Protein AF-A0A969ERJ5-F1 (afdb_monomer)

Nearest PDB structures (foldseek):
  2qjc-assembly1_A  TM=8.521E-01  e=7.056E-04  Trypanosoma brucei
  3qfo-assembly1_B  TM=7.209E-01  e=1.681E-04  Streptococcus pneumoniae R6
  1g5b-assembly2_B  TM=6.468E-01  e=3.881E-04  Lambdavirus lambda
  3p52-assembly1_B  TM=3.208E-01  e=8.908E+00  Campylobacter jejuni

Radius of gyration: 19.73 Å; Cα contacts (8 Å, |Δi|>4): 251; chains: 1; bounding box: 45×40×54 Å

Secondary structure (DSSP, 8-state):
--S-SS----HHHHHTT-TTS-HHHHHHHHHHHHHHHHHH--STHHHHHHHHHHHH-----HHHHHHHHHHHHHHTSPPPPPSS---------TT----EEE---TT-HHHHHHHHHHHHHTT---EEE-S--SSSSS-HHHHHHHHHHHT-EEB--HHHHHHHHS-PPTT--HHHHHHHHHHHTT--HHHHHHHHHSB--B-TTT--B--GGGGTHHHHTTTS--

Sequence (226 aa):
MGPIYFARFNAGVWFRQLTWLTPEQAQQLGVLFRTSLLNHFPDPHWLSVIGRQLNALFFANEAQILRKQRFITGFNQPKKPTSGKKPATREHHMADERFAILGDIHANYPALQAVFNHLDEWGIRDGIVLGDTVGYGPHPQECIQALQARDFLVIKGNHDHALVTGVPARGFSALGRWVLEWSTDRLDAPEREWLSACRFIINKTTGTRCMAHRWIRPFLMPMCIK

Foldseek 3Di:
DDPPPLDDQQQLVLQVQVPVDDSVRSNVVSVVVQVVCCVVVVDSVVSVVVSVVSLLDDDQDPVLVVVVVVVVVVVPDDDDDDPDDDDPDDPPPPPDPDEEEAELLAQVLVVVVVVVVVCVVVVHLEYEYLENCHFDHDHSPNSLVVCVVSVYQYEYAQLLVCLLVVNRDPPQDPRRNVRSVVVNVVDDPVSSVVSVVHHWDADPVVRHGDRSNVRCPNPCVVVPDD

pLDDT: mean 72.36, std 21.08, range [22.66, 97.0]

Mean predicted aligned error: 13.76 Å

Solvent-accessible surface area (backbone atoms only — not comparable to full-atom values): 13337 Å² total; per-residue (Å²): 137,79,91,81,82,74,82,79,72,56,50,19,67,62,40,56,55,44,81,92,45,53,72,67,54,14,38,52,49,18,51,52,51,51,53,53,46,43,73,77,41,75,55,62,67,52,53,55,53,50,42,52,55,52,70,72,59,80,68,84,38,72,72,53,52,57,48,53,56,49,52,58,56,57,69,73,48,78,81,75,87,69,100,60,86,78,70,84,85,68,82,80,72,88,78,63,100,57,72,47,80,46,58,70,48,21,5,37,37,72,61,52,50,56,49,48,53,52,32,55,76,68,68,47,76,49,40,40,32,34,16,17,50,32,41,87,30,92,31,42,55,61,35,51,54,50,45,61,75,61,70,45,51,48,31,34,8,63,47,38,47,18,52,63,67,71,52,71,61,95,85,66,49,72,66,58,49,54,33,37,56,59,49,54,81,67,48,57,71,68,61,46,49,50,60,61,67,35,46,68,54,62,38,82,88,76,75,43,82,42,53,52,46,87,65,44,69,84,71,47,64,82,67,66,87,130

Structure (mmCIF, N/CA/C/O backbone):
data_AF-A0A969ERJ5-F1
#
_entry.id   AF-A0A969ERJ5-F1
#
loop_
_atom_site.group_PDB
_atom_site.id
_atom_site.type_symbol
_atom_site.label_atom_id
_atom_site.label_alt_id
_atom_site.label_comp_id
_atom_site.label_asym_id
_atom_site.label_entity_id
_atom_site.label_seq_id
_atom_site.pdbx_PDB_ins_code
_atom_site.Cartn_x
_atom_site.Cartn_y
_atom_site.Cartn_z
_atom_site.occupancy
_atom_site.B_iso_or_equiv
_atom_site.auth_seq_id
_atom_site.auth_comp_id
_atom_site.auth_asym_id
_atom_site.auth_atom_id
_atom_site.pdbx_PDB_model_num
ATOM 1 N N . MET A 1 1 ? -2.592 -13.811 -30.120 1.00 36.41 1 MET A N 1
ATOM 2 C CA . MET A 1 1 ? -2.581 -13.694 -28.645 1.00 36.41 1 MET A CA 1
ATOM 3 C C . MET A 1 1 ? -1.359 -12.874 -28.257 1.00 36.41 1 MET A C 1
ATOM 5 O O . MET A 1 1 ? -0.250 -13.306 -28.530 1.00 36.41 1 MET A O 1
ATOM 9 N N . GLY A 1 2 ? -1.563 -11.634 -27.805 1.00 31.17 2 GLY A N 1
ATOM 10 C CA . GLY A 1 2 ? -0.504 -10.620 -27.718 1.00 31.17 2 GLY A CA 1
ATOM 11 C C . GLY A 1 2 ? 0.482 -10.806 -26.547 1.00 31.17 2 GLY A C 1
ATOM 12 O O . GLY A 1 2 ? 0.106 -11.358 -25.514 1.00 31.17 2 GLY A O 1
ATOM 13 N N . PRO A 1 3 ? 1.720 -10.291 -26.667 1.00 36.88 3 PRO A N 1
ATOM 14 C CA . PRO A 1 3 ? 2.825 -10.472 -25.714 1.00 36.88 3 PRO A CA 1
ATOM 15 C C . PRO A 1 3 ? 2.736 -9.560 -24.468 1.00 36.88 3 PRO A C 1
ATOM 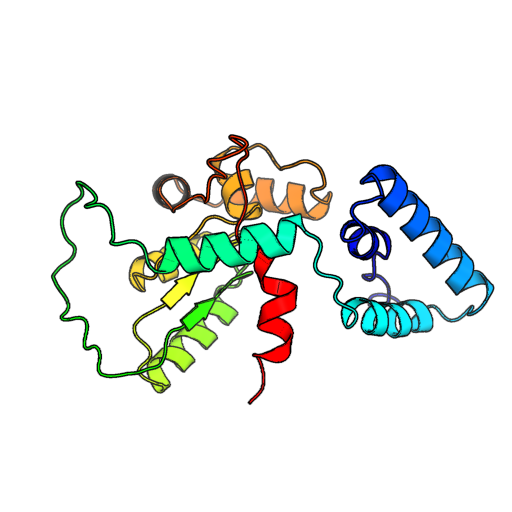17 O O . PRO A 1 3 ? 3.745 -9.055 -23.982 1.00 36.88 3 PRO A O 1
ATOM 20 N N . ILE A 1 4 ? 1.535 -9.304 -23.941 1.00 39.84 4 ILE A N 1
ATOM 21 C CA . ILE A 1 4 ? 1.308 -8.205 -22.978 1.00 39.84 4 ILE A CA 1
ATOM 22 C C . ILE A 1 4 ? 1.555 -8.608 -21.504 1.00 39.84 4 ILE A C 1
ATOM 24 O O . ILE A 1 4 ? 1.687 -7.738 -20.648 1.00 39.84 4 ILE A O 1
ATOM 28 N N . TYR A 1 5 ? 1.728 -9.894 -21.172 1.00 39.25 5 TYR A N 1
ATOM 29 C CA . TYR A 1 5 ? 1.789 -10.334 -19.761 1.00 39.25 5 TYR A CA 1
ATOM 30 C C . TYR A 1 5 ? 3.166 -10.748 -19.203 1.00 39.25 5 TYR A C 1
ATOM 32 O O . TYR A 1 5 ? 3.260 -11.038 -18.012 1.00 39.25 5 TYR A O 1
ATOM 40 N N . PHE A 1 6 ? 4.255 -10.732 -19.983 1.00 40.84 6 PHE A N 1
ATOM 41 C CA . PHE A 1 6 ? 5.516 -11.377 -19.557 1.00 40.84 6 PHE A CA 1
ATOM 42 C C . PHE A 1 6 ? 6.591 -10.507 -18.880 1.00 40.84 6 PHE A C 1
ATOM 44 O O . PHE A 1 6 ? 7.670 -11.009 -18.576 1.00 40.84 6 PHE A O 1
ATOM 51 N N . ALA A 1 7 ? 6.343 -9.239 -18.545 1.00 43.91 7 ALA A N 1
ATOM 52 C CA . ALA A 1 7 ? 7.402 -8.389 -17.983 1.00 43.91 7 ALA A CA 1
ATOM 53 C C . ALA A 1 7 ? 6.974 -7.596 -16.742 1.00 43.91 7 ALA A C 1
ATOM 55 O O . ALA A 1 7 ? 6.655 -6.413 -16.830 1.00 43.91 7 ALA A O 1
ATOM 56 N N . ARG A 1 8 ? 7.034 -8.214 -15.555 1.00 53.06 8 ARG A N 1
ATOM 57 C CA . ARG A 1 8 ? 7.036 -7.459 -14.281 1.00 53.06 8 ARG A CA 1
ATOM 58 C C . ARG A 1 8 ? 8.043 -7.923 -13.230 1.00 53.06 8 ARG A C 1
ATOM 60 O O . ARG A 1 8 ? 8.141 -7.284 -12.185 1.00 53.06 8 ARG A O 1
ATOM 67 N N . PHE A 1 9 ? 8.837 -8.966 -13.480 1.00 54.97 9 PHE A N 1
ATOM 68 C CA . PHE A 1 9 ? 9.925 -9.293 -12.559 1.00 54.97 9 PHE A CA 1
ATOM 69 C C . PHE A 1 9 ? 11.116 -8.358 -12.798 1.00 54.97 9 PHE A C 1
ATOM 71 O O . PHE A 1 9 ? 11.866 -8.511 -13.760 1.00 54.97 9 PHE A O 1
ATOM 78 N N . ASN A 1 10 ? 11.283 -7.371 -11.917 1.00 65.75 10 ASN A N 1
ATOM 79 C CA . ASN A 1 10 ? 12.499 -6.573 -11.846 1.00 65.75 10 ASN A CA 1
ATOM 80 C C . ASN A 1 10 ? 13.409 -7.180 -10.773 1.00 65.75 10 ASN A C 1
ATOM 82 O O . ASN A 1 10 ? 13.278 -6.855 -9.593 1.00 65.75 10 ASN A O 1
ATOM 86 N N . ALA A 1 11 ? 14.334 -8.049 -11.191 1.00 72.62 11 ALA A N 1
ATOM 87 C CA . ALA A 1 11 ? 15.317 -8.677 -10.305 1.00 72.62 11 ALA A CA 1
ATOM 88 C C . ALA A 1 11 ? 16.097 -7.646 -9.470 1.00 72.62 11 ALA A C 1
ATOM 90 O O . ALA A 1 11 ? 16.440 -7.904 -8.320 1.00 72.62 11 ALA A O 1
ATOM 91 N N . GLY A 1 12 ? 16.299 -6.435 -10.000 1.00 70.56 12 GLY A N 1
ATOM 92 C CA . GLY A 1 12 ? 16.947 -5.346 -9.274 1.00 70.56 12 GLY A CA 1
ATOM 93 C C . GLY A 1 12 ? 16.167 -4.883 -8.044 1.00 70.56 12 GLY A C 1
ATOM 94 O O . GLY A 1 12 ? 16.773 -4.460 -7.066 1.00 70.56 12 GLY A O 1
ATOM 95 N N . VAL A 1 13 ? 14.834 -4.999 -8.036 1.00 70.75 13 VAL A N 1
ATOM 96 C CA . VAL A 1 13 ? 14.026 -4.741 -6.831 1.00 70.75 13 VAL A CA 1
ATOM 97 C C . VAL A 1 13 ? 14.284 -5.811 -5.777 1.00 70.75 13 VAL A C 1
ATOM 99 O O . VAL A 1 13 ? 14.429 -5.467 -4.606 1.00 70.75 13 VAL A O 1
ATOM 102 N N . TRP A 1 14 ? 14.391 -7.076 -6.189 1.00 79.31 14 TRP A N 1
ATOM 103 C CA . TRP A 1 14 ? 14.707 -8.176 -5.283 1.00 79.31 14 TRP A CA 1
ATOM 104 C C . TRP A 1 14 ? 16.111 -8.014 -4.683 1.00 79.31 14 TRP A C 1
ATOM 106 O O . TRP A 1 14 ? 16.264 -8.092 -3.469 1.00 79.31 14 TRP A O 1
ATOM 116 N N . PHE A 1 15 ? 17.126 -7.670 -5.483 1.00 82.56 15 PHE A N 1
ATOM 117 C CA . PHE A 1 15 ? 18.498 -7.478 -4.990 1.00 82.56 15 PHE A CA 1
ATOM 118 C C . PHE A 1 15 ? 18.657 -6.326 -3.986 1.00 82.56 15 PHE A C 1
ATOM 120 O O . PHE A 1 15 ? 19.602 -6.339 -3.205 1.00 82.56 15 PHE A O 1
ATOM 127 N N . ARG A 1 16 ? 17.719 -5.369 -3.913 1.00 77.50 16 ARG A N 1
ATOM 128 C CA . ARG A 1 16 ? 17.753 -4.285 -2.905 1.00 77.50 16 ARG A CA 1
ATOM 129 C C . ARG A 1 16 ? 17.625 -4.770 -1.461 1.00 77.50 16 ARG A C 1
ATOM 131 O O . ARG A 1 16 ? 17.826 -3.972 -0.548 1.00 77.50 16 ARG A O 1
ATOM 138 N N . GLN A 1 17 ? 17.234 -6.022 -1.232 1.00 73.62 17 GLN A N 1
ATOM 139 C CA . GLN A 1 17 ? 17.214 -6.581 0.119 1.00 73.62 17 GLN A CA 1
ATOM 140 C C . GLN A 1 17 ? 18.619 -6.937 0.634 1.00 73.62 17 GLN A C 1
ATOM 142 O O . GLN A 1 17 ? 18.817 -7.001 1.848 1.00 73.62 17 GLN A O 1
ATOM 147 N N . LEU A 1 18 ? 19.590 -7.104 -0.275 1.00 81.81 18 LEU A N 1
ATOM 148 C CA . LEU A 1 18 ? 20.993 -7.361 0.035 1.00 81.81 18 LEU A CA 1
ATOM 149 C C . LEU A 1 18 ? 21.656 -6.056 0.485 1.00 81.81 18 LEU A C 1
ATOM 151 O O . LEU A 1 18 ? 21.943 -5.175 -0.321 1.00 81.81 18 LEU A O 1
ATOM 155 N N . THR A 1 19 ? 21.890 -5.917 1.788 1.00 77.06 19 THR A N 1
ATOM 156 C CA . THR A 1 19 ? 22.352 -4.656 2.397 1.00 77.06 19 THR A CA 1
ATOM 157 C C . THR A 1 19 ? 23.770 -4.248 2.032 1.00 77.06 19 THR A C 1
ATOM 159 O O . THR A 1 19 ? 24.146 -3.106 2.268 1.00 77.06 19 THR A O 1
ATOM 162 N 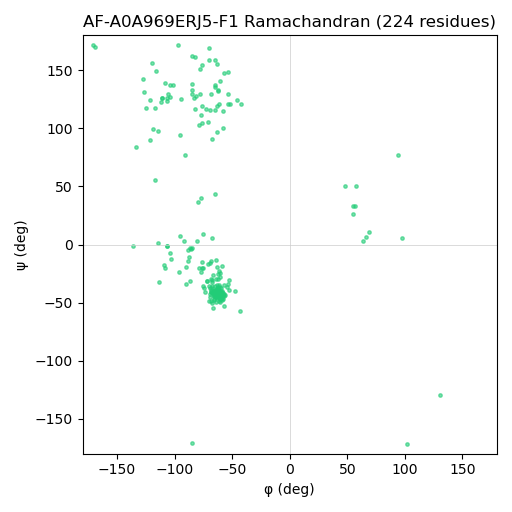N . TRP A 1 20 ? 24.548 -5.163 1.463 1.00 82.25 20 TRP A N 1
ATOM 163 C CA . TRP A 1 20 ? 25.900 -4.903 0.979 1.00 82.25 20 TRP A CA 1
ATOM 164 C C . TRP A 1 20 ? 25.929 -4.328 -0.449 1.00 82.25 20 TRP A C 1
ATOM 166 O O . TRP A 1 20 ? 27.005 -3.993 -0.934 1.00 82.25 20 TRP A O 1
ATOM 176 N N . LEU A 1 21 ? 24.773 -4.182 -1.113 1.00 83.19 21 LEU A N 1
ATOM 177 C CA . LEU A 1 21 ? 24.648 -3.534 -2.421 1.00 83.19 21 LEU A CA 1
ATOM 178 C C . LEU A 1 21 ? 24.059 -2.123 -2.295 1.00 83.19 21 LEU A C 1
ATOM 180 O O . LEU A 1 21 ? 23.050 -1.913 -1.615 1.00 83.19 21 LEU A O 1
ATOM 184 N N . THR A 1 22 ? 24.619 -1.158 -3.029 1.00 85.12 22 THR A N 1
ATOM 185 C CA . THR A 1 22 ? 23.949 0.133 -3.251 1.00 85.12 22 THR A CA 1
ATOM 186 C C . THR A 1 22 ? 22.727 -0.037 -4.169 1.00 85.12 22 THR A C 1
ATOM 188 O O . THR A 1 22 ? 22.646 -1.013 -4.923 1.00 85.12 22 THR A O 1
ATOM 191 N N . PRO A 1 23 ? 21.749 0.894 -4.162 1.00 77.69 23 PRO A N 1
ATOM 192 C CA . PRO A 1 23 ? 20.598 0.830 -5.067 1.00 77.69 23 PRO A CA 1
ATOM 193 C C . PRO A 1 23 ? 20.981 0.732 -6.550 1.00 77.69 23 PRO A C 1
ATOM 195 O O . PRO A 1 23 ? 20.317 0.019 -7.305 1.00 77.69 23 PRO A O 1
ATOM 198 N N . GLU A 1 24 ? 22.049 1.420 -6.953 1.00 82.25 24 GLU A N 1
ATOM 199 C CA . GLU A 1 24 ? 22.584 1.423 -8.314 1.00 82.25 24 GLU A CA 1
ATOM 200 C C . GLU A 1 24 ? 23.209 0.066 -8.656 1.00 82.25 24 GLU A C 1
ATOM 202 O O . GLU A 1 24 ? 22.901 -0.503 -9.704 1.00 82.25 24 GLU A O 1
ATOM 207 N N . GLN A 1 25 ? 24.003 -0.502 -7.741 1.00 86.12 25 GLN A N 1
ATOM 208 C CA . GLN A 1 25 ? 24.587 -1.836 -7.901 1.00 86.12 25 GLN A CA 1
ATOM 209 C C . GLN A 1 25 ? 23.506 -2.921 -7.968 1.00 86.12 25 GLN A C 1
ATOM 211 O O . GLN A 1 25 ? 23.559 -3.793 -8.831 1.00 86.12 25 GLN A O 1
ATOM 216 N N . ALA A 1 26 ? 22.479 -2.845 -7.116 1.00 84.81 26 ALA A N 1
ATOM 217 C CA . ALA A 1 26 ? 21.350 -3.772 -7.141 1.00 84.81 26 ALA A CA 1
ATOM 218 C C . ALA A 1 26 ? 20.585 -3.701 -8.474 1.00 84.81 26 ALA A C 1
ATOM 220 O O . ALA A 1 26 ? 20.189 -4.729 -9.026 1.00 84.81 26 ALA A O 1
ATOM 221 N N . GLN A 1 27 ? 20.401 -2.497 -9.025 1.00 81.88 27 GLN A N 1
ATOM 222 C CA . GLN A 1 27 ? 19.786 -2.319 -10.338 1.00 81.88 27 GLN A CA 1
ATOM 223 C C . GLN A 1 27 ? 20.655 -2.901 -11.460 1.00 81.88 27 GLN A C 1
ATOM 225 O O . GLN A 1 27 ? 20.130 -3.632 -12.300 1.00 81.88 27 GLN A O 1
ATOM 230 N N . GLN A 1 28 ? 21.960 -2.614 -11.468 1.00 87.88 28 GLN A N 1
ATOM 231 C CA . GLN A 1 28 ? 22.899 -3.160 -12.454 1.00 87.88 28 GLN A CA 1
ATOM 232 C C . GLN A 1 28 ? 22.945 -4.690 -12.404 1.00 87.88 28 GLN A C 1
ATOM 234 O O . GLN A 1 28 ? 22.813 -5.340 -13.441 1.00 87.88 28 GLN A O 1
ATOM 239 N N . LEU A 1 29 ? 23.032 -5.271 -11.206 1.00 90.56 29 LEU A N 1
ATOM 240 C CA . LEU A 1 29 ? 22.981 -6.716 -11.008 1.00 90.56 29 LEU A CA 1
ATOM 241 C C . LEU A 1 29 ? 21.659 -7.303 -11.515 1.00 90.56 29 LEU A C 1
ATOM 243 O O . LEU A 1 29 ? 21.658 -8.331 -12.183 1.00 90.56 29 LEU A O 1
ATOM 247 N N . GLY A 1 30 ? 20.539 -6.617 -11.276 1.00 88.06 30 GLY A N 1
ATOM 248 C CA . GLY A 1 30 ? 19.233 -6.989 -11.818 1.00 88.06 30 GLY A CA 1
ATOM 249 C C . GLY A 1 30 ? 19.203 -7.076 -13.345 1.00 88.06 30 GLY A C 1
ATOM 250 O O . GLY A 1 30 ? 18.633 -8.020 -13.897 1.00 88.06 30 GLY A O 1
ATOM 251 N N . VAL A 1 31 ? 19.832 -6.114 -14.027 1.00 87.81 31 VAL A N 1
ATOM 252 C CA . VAL A 1 31 ? 19.948 -6.099 -15.493 1.00 87.81 31 VAL A CA 1
ATOM 253 C C . VAL A 1 31 ? 20.837 -7.243 -15.976 1.00 87.81 31 VAL A C 1
ATOM 255 O O . VAL A 1 31 ? 20.407 -8.011 -16.833 1.00 87.81 31 VAL A O 1
ATOM 258 N N . LEU A 1 32 ? 22.032 -7.405 -15.399 1.00 91.50 32 LEU A N 1
ATOM 259 C CA . LEU A 1 32 ? 22.972 -8.470 -15.772 1.00 91.50 32 LEU A CA 1
ATOM 260 C C . LEU A 1 32 ? 22.383 -9.865 -15.549 1.00 91.50 32 LEU A C 1
ATOM 262 O O . LEU A 1 32 ? 22.515 -10.739 -16.406 1.00 91.50 32 LEU A O 1
ATOM 266 N N . PHE A 1 33 ? 21.688 -10.057 -14.429 1.00 90.19 33 PHE A N 1
ATOM 267 C CA . PHE A 1 33 ? 21.006 -11.302 -14.104 1.00 90.19 33 PHE A CA 1
ATOM 268 C C . PHE A 1 33 ? 19.922 -11.622 -15.134 1.00 90.19 33 PHE A C 1
ATOM 270 O O . PHE A 1 33 ? 19.906 -12.717 -15.690 1.00 90.19 33 PHE A O 1
ATOM 277 N N . ARG A 1 34 ? 19.063 -10.648 -15.466 1.00 87.94 34 ARG A N 1
ATOM 278 C CA . ARG A 1 34 ? 18.038 -10.814 -16.507 1.00 87.94 34 ARG A CA 1
ATOM 279 C C . ARG A 1 34 ? 18.654 -11.170 -17.860 1.00 87.94 34 ARG A C 1
ATOM 281 O O . ARG A 1 34 ? 18.160 -12.081 -18.516 1.00 87.94 34 ARG A O 1
ATOM 288 N N . THR A 1 35 ? 19.700 -10.461 -18.278 1.00 89.00 35 THR A N 1
ATOM 289 C CA . THR A 1 35 ? 20.378 -10.719 -19.556 1.00 89.00 35 THR A CA 1
ATOM 290 C C . THR A 1 35 ? 20.983 -12.120 -19.585 1.00 89.00 35 THR A C 1
ATOM 292 O O . THR A 1 35 ? 20.779 -12.852 -20.546 1.00 89.00 35 THR A O 1
ATOM 295 N N . SER A 1 36 ? 21.652 -12.533 -18.507 1.00 91.31 36 SER A N 1
ATOM 296 C CA . SER A 1 36 ? 22.246 -13.872 -18.403 1.00 91.31 36 SER A CA 1
ATOM 297 C C . SER A 1 36 ? 21.184 -14.972 -18.448 1.00 91.31 36 SER A C 1
ATOM 299 O O . SER A 1 36 ? 21.372 -15.979 -19.127 1.00 91.31 36 SER A O 1
ATOM 301 N N . LEU A 1 37 ? 20.041 -14.756 -17.788 1.00 88.88 37 LEU A N 1
ATOM 302 C CA . LEU A 1 37 ? 18.916 -15.685 -17.845 1.00 88.88 37 LEU A CA 1
ATOM 303 C C . LEU A 1 37 ? 18.340 -15.811 -19.250 1.00 88.88 37 LEU A C 1
ATOM 305 O O . LEU A 1 37 ? 18.108 -16.929 -19.676 1.00 88.88 37 LEU A O 1
ATOM 309 N N . LEU A 1 38 ? 18.140 -14.708 -19.973 1.00 88.75 38 LEU A N 1
ATOM 310 C CA . LEU A 1 38 ? 17.624 -14.762 -21.346 1.00 88.75 38 LEU A CA 1
ATOM 311 C C . LEU A 1 38 ? 18.623 -15.384 -22.330 1.00 88.75 38 LEU A C 1
ATOM 313 O O . LEU A 1 38 ? 18.210 -16.011 -23.299 1.00 88.75 38 LEU A O 1
ATOM 317 N N . ASN A 1 39 ? 19.927 -15.251 -22.073 1.00 91.81 39 ASN A N 1
ATOM 318 C CA . ASN A 1 39 ? 20.956 -15.899 -22.885 1.00 91.81 39 ASN A CA 1
ATOM 319 C C . ASN A 1 39 ? 20.972 -17.424 -22.696 1.00 91.81 39 ASN A C 1
ATOM 321 O O . ASN A 1 39 ? 21.252 -18.151 -23.643 1.00 91.81 39 ASN A O 1
ATOM 325 N N . HIS A 1 40 ? 20.696 -17.909 -21.482 1.00 93.25 40 HIS A N 1
ATOM 326 C CA . HIS A 1 40 ? 20.697 -19.343 -21.175 1.00 93.25 40 HIS A CA 1
ATOM 327 C C . HIS A 1 40 ? 19.323 -20.002 -21.383 1.00 93.25 40 HIS A C 1
ATOM 329 O O . HIS A 1 40 ? 19.234 -21.147 -21.814 1.00 93.25 40 HIS A O 1
ATOM 335 N N . PHE A 1 41 ? 18.252 -19.259 -21.110 1.00 90.31 41 PHE A N 1
ATOM 336 C CA . PHE A 1 41 ? 16.857 -19.646 -21.279 1.00 90.31 41 PHE A CA 1
ATOM 337 C C . PHE A 1 41 ? 16.172 -18.647 -22.229 1.00 90.31 41 PHE A C 1
ATOM 339 O O . PHE A 1 41 ? 15.623 -17.641 -21.770 1.00 90.31 41 PHE A O 1
ATOM 346 N N . PRO A 1 42 ? 16.185 -18.906 -23.551 1.00 84.94 42 PRO A N 1
ATOM 347 C CA . PRO A 1 42 ? 15.681 -17.959 -24.550 1.00 84.94 42 PRO A CA 1
ATOM 348 C C . PRO A 1 42 ? 14.188 -17.644 -24.417 1.00 84.94 42 PRO A C 1
ATOM 350 O O . PRO A 1 42 ? 13.750 -16.575 -24.838 1.00 84.94 42 PRO A O 1
ATOM 353 N N . ASP A 1 43 ? 13.407 -18.559 -23.834 1.00 89.06 43 ASP A N 1
ATOM 354 C CA . ASP A 1 43 ? 11.993 -18.335 -23.539 1.00 89.06 43 ASP A CA 1
ATOM 355 C C . ASP A 1 43 ? 11.832 -17.362 -22.347 1.00 89.06 43 ASP A C 1
ATOM 357 O O . ASP A 1 43 ? 12.190 -17.706 -21.211 1.00 89.06 43 ASP A O 1
ATOM 361 N N . PRO A 1 44 ? 11.230 -16.170 -22.554 1.00 83.00 44 PRO A N 1
ATOM 362 C CA . PRO A 1 44 ? 10.992 -15.194 -21.495 1.00 83.00 44 PRO A CA 1
ATOM 363 C C . PRO A 1 44 ? 10.136 -15.711 -20.330 1.00 83.00 44 PRO A C 1
ATOM 365 O O . PRO A 1 44 ? 10.186 -15.118 -19.248 1.00 83.00 44 PRO A O 1
ATOM 368 N N . HIS A 1 45 ? 9.380 -16.804 -20.503 1.00 85.12 45 HIS A N 1
ATOM 369 C CA . HIS A 1 45 ? 8.617 -17.439 -19.426 1.00 85.12 45 HIS A CA 1
ATOM 370 C C . HIS A 1 45 ? 9.493 -17.782 -18.211 1.00 85.12 45 HIS A C 1
ATOM 372 O O . HIS A 1 45 ? 9.055 -17.644 -17.062 1.00 85.12 45 HIS A O 1
ATOM 378 N N . TRP A 1 46 ? 10.761 -18.137 -18.438 1.00 86.50 46 TRP A N 1
ATOM 379 C CA . TRP A 1 46 ? 11.709 -18.450 -17.369 1.00 86.50 46 TRP A CA 1
ATOM 380 C C . TRP A 1 46 ? 11.986 -17.273 -16.436 1.00 86.50 46 TRP A C 1
ATOM 382 O O . TRP A 1 46 ? 12.179 -17.487 -15.237 1.00 86.50 46 TRP A O 1
ATOM 392 N N . LEU A 1 47 ? 11.906 -16.027 -16.919 1.00 84.25 47 LEU A N 1
ATOM 393 C CA . LEU A 1 47 ? 12.017 -14.849 -16.052 1.00 84.25 47 LEU A CA 1
ATOM 394 C C . LEU A 1 47 ? 10.890 -14.806 -15.013 1.00 84.25 47 LEU A C 1
ATOM 396 O O . LEU A 1 47 ? 11.116 -14.420 -13.866 1.00 84.25 47 LEU A O 1
ATOM 400 N N . SER A 1 48 ? 9.680 -15.224 -15.388 1.00 79.31 48 SER A N 1
ATOM 401 C CA . SER A 1 48 ? 8.534 -15.294 -14.479 1.00 79.31 48 SER A CA 1
ATOM 402 C C . SER A 1 48 ? 8.619 -16.479 -13.518 1.00 79.31 48 SER A C 1
ATOM 404 O O . SER A 1 48 ? 8.189 -16.362 -12.370 1.00 79.31 48 SER A O 1
ATOM 406 N N . VAL A 1 49 ? 9.148 -17.623 -13.959 1.00 84.44 49 VAL A N 1
ATOM 407 C CA . VAL A 1 49 ? 9.358 -18.799 -13.096 1.00 84.44 49 VAL A CA 1
ATOM 408 C C . VAL A 1 49 ? 10.415 -18.495 -12.038 1.00 84.44 49 VAL A C 1
ATOM 410 O O . VAL A 1 49 ? 10.132 -18.573 -10.844 1.00 84.44 49 VAL A O 1
ATOM 413 N N . ILE A 1 50 ? 11.601 -18.061 -12.465 1.00 84.75 50 ILE A N 1
ATOM 414 C CA . ILE A 1 50 ? 12.721 -17.752 -11.570 1.00 84.75 50 ILE A CA 1
ATOM 415 C C . ILE A 1 50 ? 12.377 -16.560 -10.682 1.00 84.75 50 ILE A C 1
ATOM 417 O O . ILE A 1 50 ? 12.647 -16.582 -9.485 1.00 84.75 50 ILE A O 1
ATOM 421 N N . GLY A 1 51 ? 11.706 -15.546 -11.232 1.00 81.94 51 GLY A N 1
ATOM 422 C CA . GLY A 1 51 ? 11.261 -14.400 -10.453 1.00 81.94 51 GLY A CA 1
ATOM 423 C C . GLY A 1 51 ? 10.307 -14.760 -9.314 1.00 81.94 51 GLY A C 1
ATOM 424 O O . GLY A 1 51 ? 10.418 -14.207 -8.220 1.00 81.94 51 GLY A O 1
ATOM 425 N N . ARG A 1 52 ? 9.403 -15.726 -9.530 1.00 76.56 52 ARG A N 1
ATOM 426 C CA . ARG A 1 52 ? 8.532 -16.252 -8.467 1.00 76.56 52 ARG A CA 1
ATOM 427 C C . ARG A 1 52 ? 9.323 -16.996 -7.392 1.00 76.56 52 ARG A C 1
ATOM 429 O O . ARG A 1 52 ? 9.072 -16.759 -6.217 1.00 76.56 52 ARG A O 1
ATOM 436 N N . GLN A 1 53 ? 10.288 -17.828 -7.785 1.00 82.75 53 GLN A N 1
ATOM 437 C CA . GLN A 1 53 ? 11.142 -18.554 -6.837 1.00 82.75 53 GLN A CA 1
ATOM 438 C C . GLN A 1 53 ? 11.994 -17.599 -5.997 1.00 82.75 53 GLN A C 1
ATOM 440 O O . GLN A 1 53 ? 12.043 -17.726 -4.780 1.00 82.75 53 GLN A O 1
ATOM 445 N N . LEU A 1 54 ? 12.591 -16.581 -6.622 1.00 80.06 54 LEU A N 1
ATOM 446 C CA . LEU A 1 54 ? 13.330 -15.547 -5.903 1.00 80.06 54 LEU A CA 1
ATOM 447 C C . LEU A 1 54 ? 12.422 -14.799 -4.925 1.00 80.06 54 LEU A C 1
ATOM 449 O O . LEU A 1 54 ? 12.782 -14.660 -3.765 1.00 80.06 54 LEU A O 1
ATOM 453 N N . ASN A 1 55 ? 11.226 -14.371 -5.335 1.00 70.31 55 ASN A N 1
ATOM 454 C CA . ASN A 1 55 ? 10.295 -13.686 -4.429 1.00 70.31 55 ASN A CA 1
ATOM 455 C C . ASN A 1 55 ? 9.862 -14.535 -3.220 1.00 70.31 55 ASN A C 1
ATOM 457 O O . ASN A 1 55 ? 9.489 -13.959 -2.202 1.00 70.31 55 ASN A O 1
ATOM 461 N N . ALA A 1 56 ? 9.918 -15.867 -3.315 1.00 70.50 56 ALA A N 1
ATOM 462 C CA . ALA A 1 56 ? 9.679 -16.759 -2.181 1.00 70.50 56 ALA A CA 1
ATOM 463 C C . ALA A 1 56 ? 10.873 -16.825 -1.208 1.00 70.50 56 ALA A C 1
ATOM 465 O O . ALA A 1 56 ? 10.702 -17.187 -0.045 1.00 70.50 56 ALA A O 1
ATOM 466 N N . LEU A 1 57 ? 12.076 -16.454 -1.655 1.00 74.38 57 LEU A N 1
ATOM 467 C CA . LEU A 1 57 ? 13.256 -16.343 -0.806 1.00 74.38 57 LEU A CA 1
ATOM 468 C C . LEU A 1 57 ? 13.248 -14.996 -0.079 1.00 74.38 57 LEU A C 1
ATOM 470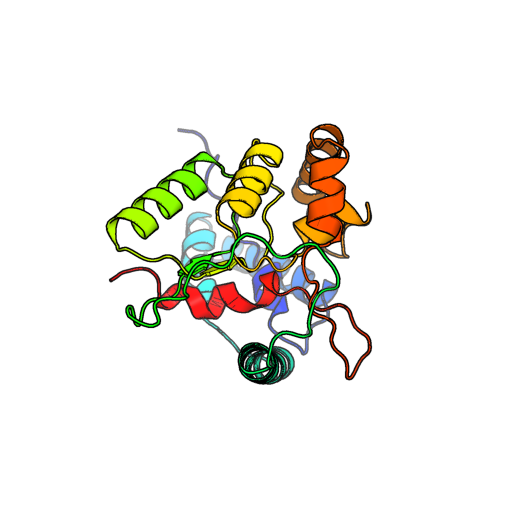 O O . LEU A 1 57 ? 13.344 -13.931 -0.696 1.00 74.38 57 LEU A O 1
ATOM 474 N N . PHE A 1 58 ? 13.173 -15.058 1.248 1.00 67.94 58 PHE A N 1
ATOM 475 C CA . PHE A 1 58 ? 13.231 -13.893 2.121 1.00 67.94 58 PHE A CA 1
ATOM 476 C C . PHE A 1 58 ? 14.522 -13.886 2.939 1.00 67.94 58 PHE A C 1
ATOM 478 O O . PHE A 1 58 ? 14.777 -14.802 3.720 1.00 67.94 58 PHE A O 1
ATOM 485 N N . PHE A 1 59 ? 15.303 -12.813 2.807 1.00 69.94 59 PHE A N 1
ATOM 486 C CA . PHE A 1 59 ? 16.490 -12.574 3.625 1.00 69.94 59 PHE A CA 1
ATOM 487 C C . PHE A 1 59 ? 16.273 -11.334 4.491 1.00 69.94 59 PHE A C 1
ATOM 489 O O . PHE A 1 59 ? 16.450 -10.203 4.035 1.00 69.94 59 PHE A O 1
ATOM 496 N N . ALA A 1 60 ? 15.875 -11.543 5.750 1.00 64.69 60 ALA A N 1
ATOM 497 C CA . ALA A 1 60 ? 15.741 -10.453 6.708 1.00 64.69 60 ALA A CA 1
ATOM 498 C C . ALA A 1 60 ? 17.115 -9.829 6.982 1.00 64.69 60 ALA A C 1
ATOM 500 O O . ALA A 1 60 ? 17.990 -10.474 7.553 1.00 64.69 60 ALA A O 1
ATOM 501 N N . ASN A 1 61 ? 17.302 -8.564 6.617 1.00 69.25 61 ASN A N 1
ATOM 502 C CA . ASN A 1 61 ? 18.502 -7.833 7.009 1.00 69.25 61 ASN A CA 1
ATOM 503 C C . ASN A 1 61 ? 18.392 -7.264 8.434 1.00 69.25 61 ASN A C 1
ATOM 505 O O . ASN A 1 61 ? 17.292 -7.101 8.968 1.00 69.25 61 ASN A O 1
ATOM 509 N N . GLU A 1 62 ? 19.525 -6.916 9.055 1.00 71.44 62 GLU A N 1
ATOM 510 C CA . GLU A 1 62 ? 19.566 -6.382 10.430 1.00 71.44 62 GLU A CA 1
ATOM 511 C C . GLU A 1 62 ? 18.626 -5.188 10.624 1.00 71.44 62 GLU A C 1
ATOM 513 O O . GLU A 1 62 ? 17.919 -5.078 11.626 1.00 71.44 62 GLU A O 1
ATOM 518 N N . ALA A 1 63 ? 18.545 -4.314 9.620 1.00 64.06 63 ALA A N 1
ATOM 519 C CA . ALA A 1 63 ? 17.663 -3.163 9.665 1.00 64.06 63 ALA A CA 1
ATOM 520 C C . ALA A 1 63 ? 16.174 -3.568 9.623 1.00 64.06 63 ALA A C 1
ATOM 522 O O . ALA A 1 63 ? 15.330 -2.860 10.171 1.00 64.06 63 ALA A O 1
ATOM 523 N N . GLN A 1 64 ? 15.803 -4.670 8.971 1.00 64.94 64 GLN A N 1
ATOM 524 C CA . GLN A 1 64 ? 14.446 -5.227 9.007 1.00 64.94 64 GLN A CA 1
ATOM 525 C C . GLN A 1 64 ? 14.158 -5.898 10.356 1.00 64.94 64 GLN A C 1
ATOM 527 O O . GLN A 1 64 ? 13.089 -5.653 10.916 1.00 64.94 64 GLN A O 1
ATOM 532 N N . ILE A 1 65 ? 15.115 -6.640 10.924 1.00 68.25 65 ILE A N 1
ATOM 533 C CA . ILE A 1 65 ? 15.006 -7.266 12.256 1.00 68.25 65 ILE A CA 1
ATOM 534 C C . ILE A 1 65 ? 14.803 -6.204 13.344 1.00 68.25 65 ILE A C 1
ATOM 536 O O . ILE A 1 65 ? 13.863 -6.282 14.136 1.00 68.25 65 ILE A O 1
ATOM 540 N N . LEU A 1 66 ? 15.629 -5.158 13.344 1.00 65.56 66 LEU A N 1
ATOM 541 C CA . LEU A 1 66 ? 15.540 -4.080 14.325 1.00 65.56 66 LEU A CA 1
ATOM 542 C C . LEU A 1 66 ? 14.218 -3.321 14.205 1.00 65.56 66 LEU A C 1
ATOM 544 O O . LEU A 1 66 ? 13.605 -2.940 15.204 1.00 65.56 66 LEU A O 1
ATOM 548 N N . ARG A 1 67 ? 13.746 -3.096 12.973 1.00 62.28 67 ARG A N 1
ATOM 549 C CA . ARG A 1 67 ? 12.435 -2.484 12.784 1.00 62.28 67 ARG A CA 1
ATOM 550 C C . ARG A 1 67 ? 11.333 -3.424 13.291 1.00 62.28 67 ARG A C 1
ATOM 552 O O . ARG A 1 67 ? 10.481 -2.891 13.995 1.00 62.28 67 ARG A O 1
ATOM 559 N N . LYS A 1 68 ? 11.389 -4.755 13.032 1.00 67.00 68 LYS A N 1
ATOM 560 C CA . LYS A 1 68 ? 10.477 -5.806 13.581 1.00 67.00 68 LYS A CA 1
ATOM 561 C C . LYS A 1 68 ? 10.212 -5.593 15.060 1.00 67.00 68 LYS A C 1
ATOM 563 O O . LYS A 1 68 ? 9.072 -5.399 15.474 1.00 67.00 68 LYS A O 1
ATOM 568 N N . GLN A 1 69 ? 11.292 -5.563 15.825 1.00 65.38 69 GLN A N 1
ATOM 569 C CA . GLN A 1 69 ? 11.245 -5.382 17.270 1.00 65.38 69 GLN A CA 1
ATOM 570 C C . GLN A 1 69 ? 10.549 -4.070 17.653 1.00 65.38 69 GLN A C 1
ATOM 572 O O . GLN A 1 69 ? 9.677 -4.066 18.514 1.00 65.38 69 GLN A O 1
ATOM 577 N N . ARG A 1 70 ? 10.844 -2.967 16.955 1.00 63.78 70 ARG A N 1
ATOM 578 C CA . ARG A 1 70 ? 10.266 -1.645 17.252 1.00 63.78 70 ARG A CA 1
ATOM 579 C C . ARG A 1 70 ? 8.774 -1.538 16.974 1.00 63.78 70 ARG A C 1
ATOM 581 O O . ARG A 1 70 ? 8.090 -0.843 17.716 1.00 63.78 70 ARG A O 1
ATOM 588 N N . PHE A 1 71 ? 8.269 -2.172 15.919 1.00 62.38 71 PHE A N 1
ATOM 589 C CA . PHE A 1 71 ? 6.827 -2.214 15.663 1.00 62.38 71 PHE A CA 1
ATOM 590 C C . PHE A 1 71 ? 6.102 -2.943 16.789 1.00 62.38 71 PHE A C 1
ATOM 592 O O . PHE A 1 71 ? 5.136 -2.407 17.314 1.00 62.38 71 PHE A O 1
ATOM 599 N N . I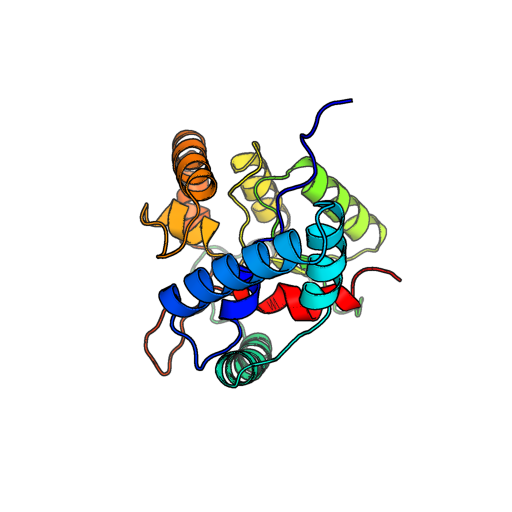LE A 1 72 ? 6.622 -4.100 17.216 1.00 65.88 72 ILE A N 1
ATOM 600 C CA . ILE A 1 72 ? 6.068 -4.857 18.347 1.00 65.88 72 ILE A CA 1
ATOM 601 C C . ILE A 1 72 ? 6.083 -3.986 19.612 1.00 65.88 72 ILE A C 1
ATOM 603 O O . ILE A 1 72 ? 5.069 -3.857 20.291 1.00 65.88 72 ILE A O 1
ATOM 607 N N . THR A 1 73 ? 7.200 -3.304 19.893 1.00 65.44 73 THR A N 1
ATOM 608 C CA . THR A 1 73 ? 7.287 -2.377 21.030 1.00 65.44 73 THR A CA 1
ATOM 609 C C . THR A 1 73 ? 6.289 -1.223 20.920 1.00 65.44 73 THR A C 1
ATOM 611 O O . THR A 1 73 ? 5.671 -0.866 21.914 1.00 65.44 73 THR A O 1
ATOM 614 N N . GLY A 1 74 ? 6.130 -0.623 19.736 1.00 60.91 74 GLY A N 1
ATOM 615 C CA . GLY A 1 74 ? 5.232 0.510 19.506 1.00 60.91 74 GLY A CA 1
ATOM 616 C C . GLY A 1 74 ? 3.751 0.136 19.538 1.00 60.91 74 GLY A C 1
ATOM 617 O O . GLY A 1 74 ? 2.939 0.954 19.962 1.00 60.91 74 GLY A O 1
ATOM 618 N N . PHE A 1 75 ? 3.408 -1.088 19.136 1.00 59.84 75 PHE A N 1
ATOM 619 C CA . PHE A 1 75 ? 2.056 -1.633 19.251 1.00 59.84 75 PHE A CA 1
ATOM 620 C C . PHE A 1 75 ? 1.628 -1.743 20.719 1.00 59.84 75 PHE A C 1
ATOM 622 O O . PHE A 1 75 ? 0.511 -1.377 21.068 1.00 59.84 75 PHE A O 1
ATOM 629 N N . ASN A 1 76 ? 2.559 -2.130 21.594 1.00 54.47 76 ASN A N 1
ATOM 630 C CA . ASN A 1 76 ? 2.324 -2.249 23.033 1.00 54.47 76 ASN A CA 1
ATOM 631 C C . ASN A 1 76 ? 2.389 -0.910 23.793 1.00 54.47 76 ASN A C 1
ATOM 633 O O . ASN A 1 76 ? 2.284 -0.900 25.019 1.00 54.47 76 ASN A O 1
ATOM 637 N N . GLN A 1 77 ? 2.588 0.229 23.114 1.00 54.75 77 GLN A N 1
ATOM 638 C CA . GLN A 1 77 ? 2.608 1.528 23.790 1.00 54.75 77 GLN A CA 1
ATOM 639 C C . GLN A 1 77 ? 1.193 2.094 23.966 1.00 54.75 77 GLN A C 1
ATOM 641 O O . GLN A 1 77 ? 0.435 2.165 22.994 1.00 54.75 77 GLN A O 1
ATOM 646 N N . PRO A 1 78 ? 0.840 2.582 25.171 1.00 46.44 78 PRO A N 1
ATOM 647 C CA . PRO A 1 78 ? -0.457 3.202 25.402 1.00 46.44 78 PRO A CA 1
ATOM 648 C C . PRO A 1 78 ? -0.644 4.429 24.496 1.00 46.44 78 PRO A C 1
ATOM 650 O O . PRO A 1 78 ? 0.288 5.210 24.264 1.00 46.44 78 PRO A O 1
ATOM 653 N N . LYS A 1 79 ? -1.864 4.610 23.967 1.00 48.31 79 LYS A N 1
ATOM 654 C CA . LYS A 1 79 ? -2.231 5.780 23.151 1.00 48.31 79 LYS A CA 1
ATOM 655 C C . LYS A 1 79 ? -1.899 7.059 23.934 1.00 48.31 79 LYS A C 1
ATOM 657 O O . LYS A 1 79 ? -2.463 7.298 24.998 1.00 48.31 79 LYS A O 1
ATOM 662 N N . LYS A 1 80 ? -1.039 7.927 23.385 1.00 41.59 80 LYS A N 1
ATOM 663 C CA . LYS A 1 80 ? -0.979 9.322 23.847 1.00 41.59 80 LYS A CA 1
ATOM 664 C C . LYS A 1 80 ? -2.336 9.985 23.573 1.00 41.59 80 LYS A C 1
ATOM 666 O O . LYS A 1 80 ? -2.833 9.831 22.454 1.00 41.59 80 LYS A O 1
ATOM 671 N N . PRO A 1 81 ? -2.918 10.710 24.543 1.00 35.47 81 PRO A N 1
ATOM 672 C CA . PRO A 1 81 ? -4.193 11.383 24.347 1.00 35.47 81 PRO A CA 1
ATOM 673 C C . PRO A 1 81 ? -4.053 12.443 23.249 1.00 35.47 81 PRO A C 1
ATOM 675 O O . PRO A 1 81 ? -3.240 13.359 23.348 1.00 35.47 81 PRO A O 1
ATOM 678 N N . THR A 1 82 ? -4.817 12.287 22.171 1.00 41.81 82 THR A N 1
ATOM 679 C CA . THR A 1 82 ? -4.976 13.290 21.114 1.00 41.81 82 THR A CA 1
ATOM 680 C C . THR A 1 82 ? -5.998 14.332 21.559 1.00 41.81 82 THR A C 1
ATOM 682 O O . THR A 1 82 ? -7.107 13.981 21.949 1.00 41.81 82 THR A O 1
ATOM 685 N N . SER A 1 83 ? -5.637 15.615 21.488 1.00 40.25 83 SER A N 1
ATOM 686 C CA . SER A 1 83 ? -6.450 16.772 21.896 1.00 40.25 83 SER A CA 1
ATOM 687 C C . SER A 1 83 ? -7.556 17.145 20.888 1.00 40.25 83 SER A C 1
ATOM 689 O O . SER A 1 83 ? -7.777 18.320 20.613 1.00 40.25 83 SER A O 1
ATOM 691 N N . GLY A 1 84 ? -8.234 16.154 20.307 1.00 43.94 84 GLY A N 1
ATOM 692 C CA . GLY A 1 84 ? -9.370 16.332 19.396 1.00 43.94 84 GLY A CA 1
ATOM 693 C C . GLY A 1 84 ? -10.636 15.731 20.000 1.00 43.94 84 GLY A C 1
ATOM 694 O O . GLY A 1 84 ? -10.538 14.773 20.768 1.00 43.94 84 GLY A O 1
ATOM 695 N N . LYS A 1 85 ? -11.810 16.304 19.687 1.00 37.25 85 LYS A N 1
ATOM 696 C CA . LYS A 1 85 ? -13.122 15.844 20.180 1.00 37.25 85 LYS A CA 1
ATOM 697 C C . LYS A 1 85 ? -13.202 14.314 20.135 1.00 37.25 85 LYS A C 1
ATOM 699 O O . LYS A 1 85 ? -13.048 13.726 19.068 1.00 37.25 85 LYS A O 1
ATOM 704 N N . LYS A 1 86 ? -13.435 13.694 21.299 1.00 32.38 86 LYS A N 1
ATOM 705 C CA . LYS A 1 86 ? -13.688 12.254 21.420 1.00 32.38 86 LYS A CA 1
ATOM 706 C C . LYS A 1 86 ? -14.812 11.878 20.441 1.00 32.38 86 LYS A C 1
ATOM 708 O O . LYS A 1 86 ? -15.907 12.424 20.595 1.00 32.38 86 LYS A O 1
ATOM 713 N N . PRO A 1 87 ? -14.589 10.964 19.481 1.00 40.22 87 PRO A N 1
ATOM 714 C CA . PRO A 1 87 ? -15.702 10.249 18.879 1.00 40.22 87 PRO A CA 1
ATOM 715 C C . PRO A 1 87 ? -16.459 9.540 20.007 1.00 40.22 87 PRO A C 1
ATOM 717 O O . PRO A 1 87 ? -15.856 9.178 21.024 1.00 40.22 87 PRO A O 1
ATOM 720 N N . ALA A 1 88 ? -17.777 9.401 19.857 1.00 37.56 88 ALA A N 1
ATOM 721 C CA . ALA A 1 88 ? -18.629 8.736 20.836 1.00 37.56 88 ALA A CA 1
ATOM 722 C C . ALA A 1 88 ? -17.983 7.415 21.282 1.00 37.56 88 ALA A C 1
ATOM 724 O O . ALA A 1 88 ? -17.611 6.585 20.454 1.00 37.56 88 ALA A O 1
ATOM 725 N N . THR A 1 89 ? -17.796 7.265 22.592 1.00 34.47 89 THR A N 1
ATOM 726 C CA . THR A 1 89 ? -17.185 6.095 23.220 1.00 34.47 89 THR A CA 1
ATOM 727 C C . THR A 1 89 ? -17.981 4.851 22.853 1.00 34.47 89 THR A C 1
ATOM 729 O O . THR A 1 89 ? -19.033 4.600 23.434 1.00 34.47 89 THR A O 1
ATOM 732 N N . ARG A 1 90 ? -17.491 4.081 21.880 1.00 46.19 90 ARG A N 1
ATOM 733 C CA . ARG A 1 90 ? -17.877 2.682 21.728 1.00 46.19 90 ARG A CA 1
ATOM 734 C C . ARG A 1 90 ? -17.107 1.892 22.775 1.00 46.19 90 ARG A C 1
ATOM 736 O O . ARG A 1 90 ? -15.896 2.062 22.912 1.00 46.19 90 ARG A O 1
ATOM 743 N N . GLU A 1 91 ? -17.816 1.072 23.537 1.00 37.56 91 GLU A N 1
ATOM 744 C CA . GLU A 1 91 ? -17.187 0.060 24.373 1.00 37.56 91 GLU A CA 1
ATOM 745 C C . GLU A 1 91 ? -16.359 -0.840 23.448 1.00 37.56 91 GLU A C 1
ATOM 747 O O . GLU A 1 91 ? -16.899 -1.486 22.549 1.00 37.56 91 GLU A O 1
ATOM 752 N N . HIS A 1 92 ? -15.032 -0.825 23.606 1.00 42.62 92 HIS A N 1
ATOM 753 C CA . HIS A 1 92 ? -14.176 -1.824 22.979 1.00 42.62 92 HIS A CA 1
ATOM 754 C C . HIS A 1 92 ? -14.503 -3.152 23.658 1.00 42.62 92 HIS A C 1
ATOM 756 O O . HIS A 1 92 ? -13.939 -3.480 24.704 1.00 42.62 92 HIS A O 1
ATOM 762 N N . HIS A 1 93 ? -15.461 -3.889 23.102 1.00 41.44 93 HIS A N 1
ATOM 763 C CA . HIS A 1 93 ? -15.6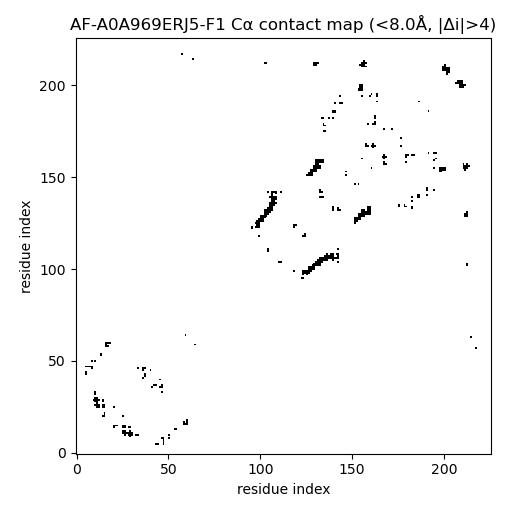82 -5.271 23.478 1.00 41.44 93 HIS A CA 1
ATOM 764 C C . HIS A 1 93 ? -14.420 -6.048 23.097 1.00 41.44 93 HIS A C 1
ATOM 766 O O . HIS A 1 93 ? -14.251 -6.463 21.956 1.00 41.44 93 HIS A O 1
ATOM 772 N N . MET A 1 94 ? -13.539 -6.253 24.078 1.00 42.50 94 MET A N 1
ATOM 773 C CA . MET A 1 94 ? -12.445 -7.235 24.083 1.00 42.50 94 MET A CA 1
ATOM 774 C C . MET A 1 94 ? -13.007 -8.672 24.061 1.00 42.50 94 MET A C 1
ATOM 776 O O . MET A 1 94 ? -12.605 -9.516 24.854 1.00 42.50 94 MET A O 1
ATOM 780 N N . ALA A 1 95 ? -14.019 -8.925 23.231 1.00 44.22 95 ALA A N 1
ATOM 781 C CA . ALA A 1 95 ? -14.747 -10.184 23.162 1.00 44.22 95 ALA A CA 1
ATOM 782 C C . ALA A 1 95 ? -14.329 -11.036 21.954 1.00 44.22 95 ALA A C 1
ATOM 784 O O . ALA A 1 95 ? -14.638 -12.221 21.940 1.00 44.22 95 ALA A O 1
ATOM 785 N N . ASP A 1 96 ? -13.587 -10.475 20.990 1.00 49.59 96 ASP A N 1
ATOM 786 C CA . ASP A 1 96 ? -13.043 -11.222 19.854 1.00 49.59 96 ASP A CA 1
ATOM 787 C C . ASP A 1 96 ? -11.511 -11.120 19.808 1.00 49.59 96 ASP A C 1
ATOM 789 O O . ASP A 1 96 ? -10.945 -10.032 19.725 1.00 49.59 96 ASP A O 1
ATOM 793 N N . GLU A 1 97 ? -10.819 -12.265 19.805 1.00 61.47 97 GLU A N 1
ATOM 794 C CA . GLU A 1 97 ? -9.350 -12.375 19.680 1.00 61.47 97 GLU A CA 1
ATOM 795 C C . GLU A 1 97 ? -8.816 -11.954 18.291 1.00 61.47 97 GLU A C 1
ATOM 797 O O . GLU A 1 97 ? -7.636 -12.129 17.976 1.00 61.47 97 GLU A O 1
ATOM 802 N N . ARG A 1 98 ? -9.682 -11.442 17.411 1.00 75.75 98 ARG A N 1
ATOM 803 C CA . ARG A 1 98 ? -9.403 -11.243 15.987 1.00 75.75 98 ARG A CA 1
ATOM 804 C C . ARG A 1 98 ? -9.211 -9.765 15.677 1.00 75.75 98 ARG A C 1
ATOM 806 O O . ARG A 1 98 ? -10.091 -8.943 15.906 1.00 75.75 98 ARG A O 1
ATOM 813 N N . PHE A 1 99 ? -8.058 -9.444 15.100 1.00 82.56 99 PHE A N 1
ATOM 814 C CA . PHE A 1 99 ? -7.647 -8.084 14.759 1.00 82.56 99 PHE A CA 1
ATOM 815 C C . PHE A 1 99 ? -7.256 -8.005 13.281 1.00 82.56 99 PHE A C 1
ATOM 817 O O . PHE A 1 99 ? -6.468 -8.823 12.802 1.00 82.56 99 PHE A O 1
ATOM 824 N N . ALA A 1 100 ? -7.782 -7.021 12.551 1.00 87.38 100 ALA A N 1
ATOM 825 C CA . ALA A 1 100 ? -7.510 -6.876 11.124 1.00 87.38 100 ALA A CA 1
ATOM 826 C C . ALA A 1 100 ? -6.210 -6.103 10.853 1.00 87.38 100 ALA A C 1
ATOM 828 O O . ALA A 1 100 ? -5.943 -5.057 11.446 1.00 87.38 100 ALA A O 1
ATOM 829 N N . ILE A 1 101 ? -5.418 -6.573 9.890 1.00 88.25 101 ILE A N 1
ATOM 830 C CA . ILE A 1 101 ? -4.245 -5.856 9.382 1.00 88.25 101 ILE A CA 1
ATOM 831 C C . ILE A 1 101 ? -4.392 -5.719 7.869 1.00 88.25 101 ILE A C 1
ATOM 833 O O . ILE A 1 101 ? -4.424 -6.717 7.154 1.00 88.25 101 ILE A O 1
ATOM 837 N N . LEU A 1 102 ? -4.467 -4.481 7.383 1.00 89.31 102 LEU A N 1
ATOM 838 C CA . LEU A 1 102 ? -4.625 -4.153 5.967 1.00 89.31 102 LEU A CA 1
ATOM 839 C C . LEU A 1 102 ? -3.438 -3.317 5.479 1.00 89.31 102 LEU A C 1
ATOM 841 O O . LEU A 1 102 ? -2.798 -2.609 6.252 1.00 89.31 102 LEU A O 1
ATOM 845 N N . GLY A 1 103 ? -3.154 -3.342 4.184 1.00 89.94 103 GLY A N 1
ATOM 846 C CA . GLY A 1 103 ? -2.117 -2.521 3.557 1.00 89.94 103 GLY A CA 1
ATOM 847 C C . GLY A 1 103 ? -2.194 -2.623 2.040 1.00 89.94 103 GLY A C 1
ATOM 848 O O . GLY A 1 103 ? -2.958 -3.438 1.528 1.00 89.94 103 GLY A O 1
ATOM 849 N N . ASP A 1 104 ? -1.418 -1.799 1.332 1.00 90.31 104 ASP A N 1
ATOM 850 C CA . ASP A 1 104 ? -1.330 -1.832 -0.138 1.00 90.31 104 ASP A CA 1
ATOM 851 C C . ASP A 1 104 ? -2.701 -1.657 -0.831 1.00 90.31 104 ASP A C 1
ATOM 853 O O . ASP A 1 104 ? -2.945 -2.221 -1.898 1.00 90.31 104 ASP A O 1
ATOM 857 N N . ILE A 1 105 ? -3.609 -0.875 -0.233 1.00 94.38 105 ILE A N 1
ATOM 858 C CA . ILE A 1 105 ? -4.967 -0.659 -0.765 1.00 94.38 105 ILE A CA 1
ATOM 859 C C . ILE A 1 105 ? -4.896 -0.020 -2.157 1.00 94.38 105 ILE A C 1
ATOM 861 O O . ILE A 1 105 ? -5.660 -0.386 -3.048 1.00 94.38 105 ILE A O 1
ATOM 865 N N . HIS A 1 106 ? -3.968 0.921 -2.352 1.00 93.94 106 HIS A N 1
ATOM 866 C CA . HIS A 1 106 ? -3.675 1.582 -3.619 1.00 93.94 106 HIS A CA 1
ATOM 867 C C . HIS A 1 106 ? -4.923 2.079 -4.348 1.00 93.94 106 HIS A C 1
ATOM 869 O O . HIS A 1 106 ? -5.088 1.805 -5.532 1.00 93.94 106 HIS A O 1
ATOM 875 N N . ALA A 1 107 ? -5.798 2.805 -3.652 1.00 94.56 107 ALA A N 1
ATOM 876 C CA . ALA A 1 107 ? -7.017 3.390 -4.206 1.00 94.56 107 ALA A CA 1
ATOM 877 C C . ALA A 1 107 ? -7.939 2.363 -4.904 1.00 94.56 107 ALA A C 1
ATOM 879 O O . ALA A 1 107 ? -8.700 2.699 -5.815 1.00 94.56 107 ALA A O 1
ATOM 880 N N . ASN A 1 108 ? -7.861 1.089 -4.499 1.00 96.25 108 ASN A N 1
ATOM 881 C CA . ASN A 1 108 ? -8.735 0.023 -4.969 1.00 96.25 108 ASN A CA 1
ATOM 882 C C . ASN A 1 108 ? -9.957 -0.092 -4.051 1.00 96.25 108 ASN A C 1
ATOM 884 O O . ASN A 1 108 ? -10.047 -0.979 -3.198 1.00 96.25 108 ASN A O 1
ATOM 888 N N . TYR A 1 109 ? -10.893 0.839 -4.221 1.00 96.44 109 TYR A N 1
ATOM 889 C CA . TYR A 1 109 ? -12.107 0.899 -3.412 1.00 96.44 109 TYR A CA 1
ATOM 890 C C . TYR A 1 109 ? -12.970 -0.376 -3.487 1.00 96.44 109 TYR A C 1
ATOM 892 O O . TYR A 1 109 ? -13.348 -0.866 -2.422 1.00 96.44 109 TYR A O 1
ATOM 900 N N . PRO A 1 110 ? -13.204 -1.005 -4.661 1.00 96.81 110 PRO A N 1
ATOM 901 C CA . PRO A 1 110 ? -13.951 -2.265 -4.723 1.00 96.81 110 PRO A CA 1
ATOM 902 C C . PRO A 1 110 ? -13.317 -3.393 -3.896 1.00 96.81 110 PRO A C 1
ATOM 904 O O . PRO A 1 110 ? -14.023 -4.123 -3.201 1.00 96.81 110 PRO A O 1
ATOM 907 N N . ALA A 1 111 ? -11.984 -3.521 -3.920 1.00 95.00 111 ALA A N 1
ATOM 908 C CA . ALA A 1 111 ? -11.289 -4.511 -3.096 1.00 95.00 111 ALA A CA 1
ATOM 909 C C . ALA A 1 111 ? -11.387 -4.181 -1.601 1.00 95.00 111 ALA A C 1
ATOM 911 O O . ALA A 1 111 ? -11.626 -5.076 -0.793 1.00 95.00 111 ALA A O 1
ATOM 912 N N . LEU A 1 112 ? -11.245 -2.905 -1.229 1.00 96.00 112 LEU A N 1
ATOM 913 C CA . LEU A 1 112 ? -11.399 -2.468 0.159 1.00 96.00 112 LEU A CA 1
ATOM 914 C C . LEU A 1 112 ? -12.808 -2.764 0.690 1.00 96.00 112 LEU A C 1
ATOM 916 O O . LEU A 1 112 ? -12.948 -3.273 1.799 1.00 96.00 112 LEU A O 1
ATOM 920 N N . GLN A 1 113 ? -13.840 -2.492 -0.111 1.00 97.00 113 GLN A N 1
ATOM 921 C CA . GLN A 1 113 ? -15.230 -2.765 0.244 1.00 97.00 113 GLN A CA 1
ATOM 922 C C . GLN A 1 113 ? -15.476 -4.264 0.441 1.00 97.00 113 GLN A C 1
ATOM 924 O O . GLN A 1 113 ? -16.081 -4.655 1.436 1.00 97.00 113 GLN A O 1
ATOM 929 N N . ALA A 1 114 ? -14.959 -5.111 -0.454 1.00 96.38 114 ALA A N 1
ATOM 930 C CA . ALA A 1 114 ? -15.057 -6.562 -0.306 1.00 96.38 114 ALA A CA 1
ATOM 931 C C . ALA A 1 114 ? -14.390 -7.054 0.991 1.00 96.38 114 ALA A C 1
ATOM 933 O O . ALA A 1 114 ? -14.961 -7.877 1.704 1.00 96.38 114 ALA A O 1
ATOM 934 N N . VAL A 1 115 ? -13.218 -6.507 1.338 1.00 95.06 115 VAL A N 1
ATOM 935 C CA . VAL A 1 115 ? -12.542 -6.820 2.605 1.00 95.06 115 VAL A CA 1
ATOM 936 C C . VAL A 1 115 ? -13.374 -6.358 3.800 1.00 95.06 115 VAL A C 1
ATOM 938 O O . VAL A 1 115 ? -13.538 -7.123 4.742 1.00 95.06 115 VAL A O 1
ATOM 941 N N . PHE A 1 116 ? -13.931 -5.146 3.781 1.00 94.88 116 PHE A N 1
ATOM 942 C CA . PHE A 1 116 ? -14.770 -4.656 4.879 1.00 94.88 116 PHE A CA 1
ATOM 943 C C . PHE A 1 116 ? -16.029 -5.491 5.083 1.00 94.88 116 PHE A C 1
ATOM 945 O O . PHE A 1 116 ? -16.322 -5.828 6.227 1.00 94.88 116 PHE A O 1
ATOM 952 N N . ASN A 1 117 ? -16.703 -5.893 4.004 1.00 93.94 117 ASN A N 1
ATOM 953 C CA . ASN A 1 117 ? -17.846 -6.800 4.087 1.00 93.94 117 ASN A CA 1
ATOM 954 C C . ASN A 1 117 ? -17.448 -8.124 4.757 1.00 93.94 117 ASN A C 1
ATOM 956 O O . ASN A 1 117 ? -18.135 -8.585 5.661 1.00 93.94 117 ASN A O 1
ATOM 960 N N . HIS A 1 118 ? -16.295 -8.687 4.389 1.00 93.56 118 HIS A N 1
ATOM 961 C CA . HIS A 1 118 ? -15.796 -9.919 4.998 1.00 93.56 118 HIS A CA 1
ATOM 962 C C . HIS A 1 118 ? -15.438 -9.753 6.485 1.00 93.56 118 HIS A C 1
ATOM 964 O O . HIS A 1 118 ? -15.747 -10.612 7.308 1.00 93.56 118 HIS A O 1
ATOM 970 N N . LEU A 1 119 ? -14.823 -8.625 6.860 1.00 91.50 119 LEU A N 1
ATOM 971 C CA . LEU A 1 119 ? -14.565 -8.303 8.267 1.00 91.50 119 LEU A CA 1
ATOM 972 C C . LEU A 1 11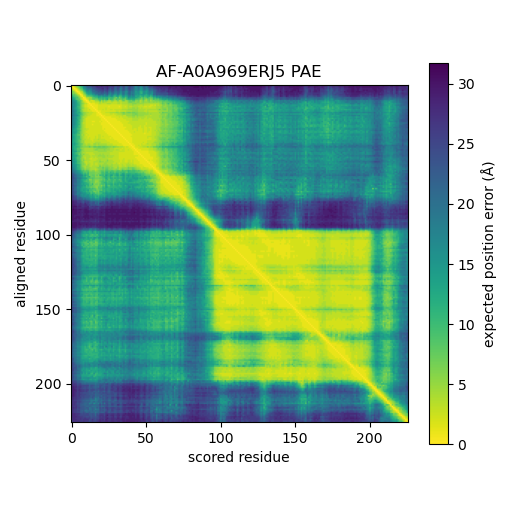9 ? -15.872 -8.168 9.058 1.00 91.50 119 LEU A C 1
ATOM 974 O O . LEU A 1 119 ? -15.932 -8.601 10.206 1.00 91.50 119 LEU A O 1
ATOM 978 N N . ASP A 1 120 ? -16.911 -7.591 8.452 1.00 91.31 120 ASP A N 1
ATOM 979 C CA . ASP A 1 120 ? -18.223 -7.430 9.075 1.00 91.31 120 ASP A CA 1
ATOM 980 C C . ASP A 1 120 ? -18.942 -8.772 9.266 1.00 91.31 120 ASP A C 1
ATOM 982 O O . ASP A 1 120 ? -19.494 -9.001 10.342 1.00 91.31 120 ASP A O 1
ATOM 986 N N . GLU A 1 121 ? -18.872 -9.676 8.282 1.00 91.75 121 GLU A N 1
ATOM 987 C CA . GLU A 1 121 ? -19.359 -11.062 8.389 1.00 91.75 121 GLU A CA 1
ATOM 988 C C . GLU A 1 121 ? -18.696 -11.817 9.550 1.00 91.75 121 GLU A C 1
ATOM 990 O O . GLU A 1 121 ? -19.331 -12.634 1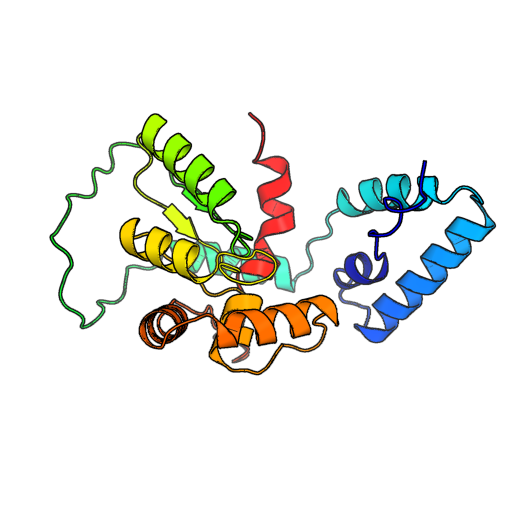0.213 1.00 91.75 121 GLU A O 1
ATOM 995 N N . TRP A 1 122 ? -17.420 -11.528 9.814 1.00 86.88 122 TRP A N 1
ATOM 996 C CA . TRP A 1 122 ? -16.622 -12.174 10.859 1.00 86.88 122 TRP A CA 1
ATOM 997 C C . TRP A 1 122 ? -16.670 -11.446 12.204 1.00 86.88 122 TRP A C 1
ATOM 999 O O . TRP A 1 122 ? -15.964 -11.843 13.128 1.00 86.88 122 TRP A O 1
ATOM 1009 N N . GLY A 1 123 ? -17.454 -10.369 12.315 1.00 87.62 123 GLY A N 1
ATOM 1010 C CA . GLY A 1 123 ? -17.550 -9.573 13.539 1.00 87.62 123 GLY A CA 1
ATOM 1011 C C . GLY A 1 123 ? -16.284 -8.780 13.885 1.00 87.62 123 GLY 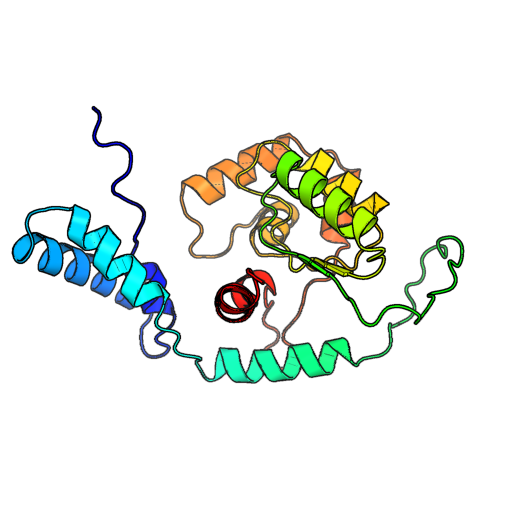A C 1
ATOM 1012 O O . GLY A 1 123 ? -16.213 -8.198 14.963 1.00 87.62 123 GLY A O 1
ATOM 1013 N N . ILE A 1 124 ? -15.299 -8.683 12.986 1.00 87.31 124 ILE A N 1
ATOM 1014 C CA . ILE A 1 124 ? -14.018 -8.023 13.257 1.00 87.31 124 ILE A CA 1
ATOM 1015 C C . ILE A 1 124 ? -14.202 -6.502 13.199 1.00 87.31 124 ILE A C 1
ATOM 1017 O O . ILE A 1 124 ? -14.453 -5.900 12.144 1.00 87.31 124 ILE A O 1
ATOM 1021 N N . ARG A 1 125 ? -14.076 -5.853 14.360 1.00 84.12 125 ARG A N 1
ATOM 1022 C CA . ARG A 1 125 ? -14.298 -4.405 14.508 1.00 84.12 125 ARG A CA 1
ATOM 1023 C C . ARG A 1 125 ? -13.034 -3.590 14.749 1.00 84.12 125 ARG A C 1
ATOM 1025 O O . ARG A 1 125 ? -13.082 -2.394 14.483 1.00 84.12 125 ARG A O 1
ATOM 1032 N N . ASP A 1 126 ? -11.933 -4.214 15.154 1.00 82.75 126 ASP A N 1
ATOM 1033 C CA . ASP A 1 126 ? -10.653 -3.546 15.392 1.00 82.75 126 ASP A CA 1
ATOM 1034 C C . ASP A 1 126 ? -9.626 -3.890 14.303 1.00 82.75 126 ASP A C 1
ATOM 1036 O O . ASP A 1 126 ? -9.507 -5.038 13.863 1.00 82.75 126 ASP A O 1
ATOM 1040 N N . GLY A 1 127 ? -8.852 -2.892 13.871 1.00 85.19 127 GLY A N 1
ATOM 1041 C CA . GLY A 1 127 ? -7.812 -3.107 12.874 1.00 85.19 127 GLY A CA 1
ATOM 1042 C C . GLY A 1 127 ? -6.844 -1.946 12.668 1.00 85.19 127 GLY A C 1
ATOM 1043 O O . GLY A 1 127 ? -7.029 -0.827 13.161 1.00 85.19 127 GLY A O 1
ATOM 1044 N N . ILE A 1 128 ? -5.783 -2.234 11.917 1.00 87.00 128 ILE A N 1
ATOM 1045 C CA . ILE A 1 128 ? -4.757 -1.278 11.501 1.00 87.00 128 ILE A CA 1
ATOM 1046 C C . ILE A 1 128 ? -4.558 -1.325 9.987 1.00 87.00 128 ILE A C 1
ATOM 1048 O O . ILE A 1 128 ? -4.558 -2.390 9.371 1.00 87.00 128 ILE A O 1
ATOM 1052 N N . VAL A 1 129 ? -4.324 -0.159 9.394 1.00 89.75 129 VAL A N 1
ATOM 1053 C CA . VAL A 1 129 ? -3.921 -0.011 7.997 1.00 89.75 129 VAL A CA 1
ATOM 1054 C C . VAL A 1 129 ? -2.484 0.480 7.941 1.00 89.75 129 VAL A C 1
ATOM 1056 O O . VAL A 1 129 ? -2.119 1.481 8.554 1.00 89.75 129 VAL A O 1
ATOM 1059 N N . LEU A 1 130 ? -1.653 -0.246 7.207 1.00 87.81 130 LEU A N 1
ATOM 1060 C CA . LEU A 1 130 ? -0.201 -0.077 7.149 1.00 87.81 130 LEU A CA 1
ATOM 1061 C C . LEU A 1 130 ? 0.255 0.956 6.110 1.00 87.81 130 LEU A C 1
ATOM 1063 O O . LEU A 1 130 ? 1.453 1.239 6.000 1.00 87.81 130 LEU A O 1
ATOM 1067 N N . GLY A 1 131 ? -0.704 1.505 5.367 1.00 87.44 131 GLY A N 1
ATOM 1068 C CA . GLY A 1 131 ? -0.513 2.566 4.395 1.00 87.44 131 GLY A CA 1
ATOM 1069 C C . GLY A 1 131 ? -0.485 2.093 2.951 1.00 87.44 131 GLY A C 1
ATOM 1070 O O . GLY A 1 131 ? -0.760 0.932 2.642 1.00 87.44 131 GLY A O 1
ATOM 1071 N N . ASP A 1 132 ? -0.140 3.042 2.086 1.00 90.69 132 ASP A N 1
ATOM 1072 C CA . ASP A 1 132 ? -0.405 3.022 0.651 1.00 90.69 132 ASP A CA 1
ATOM 1073 C C . ASP A 1 132 ? -1.906 2.894 0.388 1.00 90.69 132 ASP A C 1
ATOM 1075 O O . ASP A 1 132 ? -2.371 2.040 -0.363 1.00 90.69 132 ASP A O 1
ATOM 1079 N N . THR A 1 133 ? -2.660 3.767 1.057 1.00 92.62 133 THR A N 1
ATOM 1080 C CA . THR A 1 133 ? -4.092 3.964 0.837 1.00 92.62 133 THR A CA 1
ATOM 1081 C C . THR A 1 133 ? -4.339 4.517 -0.558 1.00 92.62 133 THR A C 1
ATOM 1083 O O . THR A 1 133 ? -5.244 4.052 -1.244 1.00 92.62 133 THR A O 1
ATOM 1086 N N . VAL A 1 134 ? -3.520 5.478 -0.993 1.00 92.19 134 VAL A N 1
ATOM 1087 C CA . VAL A 1 134 ? -3.575 6.070 -2.338 1.00 92.19 134 VAL A CA 1
ATOM 1088 C C . VAL A 1 134 ? -2.564 5.413 -3.285 1.00 92.19 134 VAL A C 1
ATOM 1090 O O . VAL A 1 134 ? -1.713 4.612 -2.883 1.00 92.19 134 VAL A O 1
ATOM 1093 N N . GLY A 1 135 ? -2.641 5.747 -4.572 1.00 87.94 135 GLY A N 1
ATOM 1094 C CA . GLY A 1 135 ? -1.721 5.246 -5.584 1.00 87.94 135 GLY A CA 1
ATOM 1095 C C . GLY A 1 135 ? -2.468 4.704 -6.791 1.00 87.94 135 GLY A C 1
ATOM 1096 O O . GLY A 1 135 ? -3.289 5.400 -7.362 1.00 87.94 135 GLY A O 1
ATOM 1097 N N . TYR A 1 136 ? -2.125 3.488 -7.214 1.00 88.44 136 TYR A N 1
ATOM 1098 C CA . TYR A 1 136 ? -2.387 2.983 -8.569 1.00 88.44 136 TYR A CA 1
ATOM 1099 C C . TYR A 1 136 ? -3.858 2.892 -9.001 1.00 88.44 136 TYR A C 1
ATOM 1101 O O . TYR A 1 136 ? -4.117 2.832 -10.202 1.00 88.44 136 TYR A O 1
ATOM 1109 N N . GLY A 1 137 ? -4.794 2.814 -8.062 1.00 90.25 137 GLY A N 1
ATOM 1110 C CA . GLY A 1 137 ? -6.222 2.704 -8.326 1.00 90.25 137 GLY A CA 1
ATOM 1111 C C . GLY A 1 137 ? -6.907 4.058 -8.543 1.00 90.25 137 GLY A C 1
ATOM 1112 O O . GLY A 1 137 ? -6.379 5.103 -8.166 1.00 90.25 137 GLY A O 1
ATOM 1113 N N . PRO A 1 138 ? -8.103 4.055 -9.148 1.00 93.19 138 PRO A N 1
ATOM 1114 C CA . PRO A 1 138 ? -8.774 5.286 -9.541 1.00 93.19 138 PRO A CA 1
ATOM 1115 C C . PRO A 1 138 ? -9.617 5.935 -8.431 1.00 93.19 138 PRO A C 1
ATOM 1117 O O . PRO A 1 138 ? -10.145 7.017 -8.668 1.00 93.19 138 PRO A O 1
ATOM 1120 N N . HIS A 1 139 ? -9.734 5.310 -7.250 1.00 94.38 139 HIS A N 1
ATOM 1121 C CA . HIS A 1 139 ? -10.660 5.715 -6.179 1.00 94.38 139 HIS A CA 1
ATOM 1122 C C . HIS A 1 139 ? -9.954 6.154 -4.877 1.00 94.38 139 HIS A C 1
ATOM 1124 O O . HIS A 1 139 ? -10.160 5.548 -3.817 1.00 94.38 139 HIS A O 1
ATOM 1130 N N . PRO A 1 140 ? -9.038 7.144 -4.911 1.00 93.50 140 PRO A N 1
ATOM 1131 C CA . PRO A 1 140 ? -8.295 7.539 -3.718 1.00 93.50 140 PRO A CA 1
ATOM 1132 C C . PRO A 1 140 ? -9.199 8.195 -2.664 1.00 93.50 140 PRO A C 1
ATOM 1134 O O . PRO A 1 140 ? -8.997 7.963 -1.471 1.00 93.50 140 PRO A O 1
ATOM 1137 N N . GLN A 1 141 ? -10.200 8.972 -3.088 1.00 93.62 141 GLN A N 1
ATOM 1138 C CA . GLN A 1 141 ? -11.121 9.677 -2.196 1.00 93.62 141 GLN A CA 1
ATOM 1139 C C . GLN A 1 141 ? -12.035 8.694 -1.460 1.00 93.62 141 GLN A C 1
ATOM 1141 O O . GLN A 1 141 ? -12.114 8.720 -0.233 1.00 93.62 141 GLN A O 1
ATOM 1146 N N . GLU A 1 142 ? -12.644 7.762 -2.187 1.00 95.06 142 GLU A N 1
ATOM 1147 C CA . GLU A 1 142 ? -13.556 6.759 -1.643 1.00 95.06 142 GLU A CA 1
ATOM 1148 C C . GLU A 1 142 ? -12.833 5.838 -0.651 1.00 95.06 142 GLU A C 1
ATOM 1150 O O . GLU A 1 142 ? -13.368 5.514 0.409 1.00 95.06 142 GLU A O 1
ATOM 1155 N N . CYS A 1 143 ? -11.577 5.469 -0.933 1.00 95.31 143 CYS A N 1
ATOM 1156 C CA . CYS A 1 143 ? -10.747 4.722 0.012 1.00 95.31 143 CYS A CA 1
ATOM 1157 C C . CYS A 1 143 ? -10.472 5.499 1.307 1.00 95.31 143 CYS A C 1
ATOM 1159 O O . CYS A 1 143 ? -10.554 4.918 2.391 1.00 95.31 143 CYS A O 1
ATOM 1161 N N . ILE A 1 144 ? -10.151 6.793 1.218 1.00 93.31 144 ILE A N 1
ATOM 1162 C CA . ILE A 1 144 ? -9.912 7.636 2.397 1.00 93.31 144 ILE A CA 1
ATOM 1163 C C . ILE A 1 144 ? -11.188 7.763 3.232 1.00 93.31 144 ILE A C 1
ATOM 1165 O O . ILE A 1 144 ? -11.154 7.505 4.435 1.00 93.31 144 ILE A O 1
ATOM 1169 N N . GLN A 1 145 ? -12.314 8.087 2.598 1.00 93.69 145 GLN A N 1
ATOM 1170 C CA . GLN A 1 145 ? -13.605 8.241 3.271 1.00 93.69 145 GLN A CA 1
ATOM 1171 C C . GLN A 1 145 ? -14.058 6.937 3.939 1.00 93.69 145 GLN A C 1
ATOM 1173 O O . GLN A 1 145 ? -14.519 6.942 5.081 1.00 93.69 145 GLN A O 1
ATOM 1178 N N . ALA A 1 146 ? -13.857 5.796 3.279 1.00 94.31 146 ALA A N 1
ATOM 1179 C CA . ALA A 1 146 ? -14.176 4.495 3.855 1.00 94.31 146 ALA A CA 1
ATOM 1180 C C . ALA A 1 146 ? -13.315 4.177 5.087 1.00 94.31 146 ALA A C 1
ATOM 1182 O O . ALA A 1 146 ? -13.826 3.675 6.087 1.00 94.31 146 ALA A O 1
ATOM 1183 N N . LEU A 1 147 ? -12.019 4.499 5.050 1.00 92.69 147 LEU A N 1
ATOM 1184 C CA . LEU A 1 147 ? -11.121 4.308 6.192 1.00 92.69 147 LEU A CA 1
ATOM 1185 C C . LEU A 1 147 ? -11.431 5.256 7.353 1.00 92.69 147 LEU A C 1
ATOM 1187 O O . LEU A 1 147 ? -11.356 4.835 8.507 1.00 92.69 147 LEU A O 1
ATOM 1191 N N . GLN A 1 148 ? -11.810 6.501 7.058 1.00 90.06 148 GLN A N 1
ATOM 1192 C CA . GLN A 1 148 ? -12.314 7.452 8.050 1.00 90.06 148 GLN A CA 1
ATOM 1193 C C . GLN A 1 148 ? -13.555 6.903 8.756 1.00 90.06 148 GLN A C 1
ATOM 1195 O O . GLN A 1 148 ? -13.618 6.912 9.982 1.00 90.06 148 GLN A O 1
ATOM 1200 N N . ALA A 1 149 ? -14.517 6.384 7.988 1.00 90.69 149 ALA A N 1
ATOM 1201 C CA . ALA A 1 149 ? -15.754 5.827 8.525 1.00 90.69 149 ALA A CA 1
ATOM 1202 C C . ALA A 1 149 ? -15.532 4.542 9.341 1.00 90.69 149 ALA A C 1
ATOM 1204 O O . ALA A 1 149 ? -16.261 4.291 10.301 1.00 90.69 149 ALA A O 1
ATOM 1205 N N . ARG A 1 150 ? -14.530 3.724 8.979 1.00 88.00 150 ARG A N 1
ATOM 1206 C CA . ARG A 1 150 ? -14.228 2.461 9.676 1.00 88.00 150 ARG A CA 1
ATOM 1207 C C . ARG A 1 150 ? -13.501 2.656 11.015 1.00 88.00 150 ARG A C 1
ATOM 1209 O O . ARG A 1 150 ? -13.474 1.713 11.799 1.00 88.00 150 ARG A O 1
ATOM 1216 N N . ASP A 1 151 ? -12.944 3.844 11.272 1.00 83.62 151 ASP A N 1
ATOM 1217 C CA . ASP A 1 151 ? -12.189 4.219 12.486 1.00 83.62 151 ASP A CA 1
ATOM 1218 C C . ASP A 1 151 ? -10.996 3.293 12.804 1.00 83.62 151 ASP A C 1
ATOM 1220 O O . ASP A 1 151 ? -10.634 3.036 13.953 1.00 83.62 151 ASP A O 1
ATOM 1224 N N . PHE A 1 152 ? -10.355 2.762 11.760 1.00 84.88 152 PHE A N 1
ATOM 1225 C CA . PHE A 1 152 ? -9.128 1.982 11.917 1.00 84.88 152 PHE A CA 1
ATOM 1226 C C . PHE A 1 152 ? -7.927 2.897 12.139 1.00 84.88 152 PHE A C 1
ATOM 1228 O O . PHE A 1 152 ? -7.851 4.019 11.632 1.00 84.88 152 PHE A O 1
ATOM 1235 N N . LEU A 1 153 ? -6.919 2.392 12.852 1.00 82.94 153 LEU A N 1
ATOM 1236 C CA . LEU A 1 153 ? -5.653 3.105 12.953 1.00 82.94 153 LEU A CA 1
ATOM 1237 C C . LEU A 1 153 ? -4.951 3.077 11.590 1.00 82.94 153 LEU A C 1
ATOM 1239 O O . LEU A 1 153 ? -4.536 2.017 11.136 1.00 82.94 153 LEU A O 1
ATOM 1243 N N . VAL A 1 154 ? -4.756 4.235 10.961 1.00 86.44 154 VAL A N 1
ATOM 1244 C CA . VAL A 1 154 ? -4.070 4.327 9.662 1.00 86.44 154 VAL A CA 1
ATOM 1245 C C . VAL A 1 154 ? -2.665 4.905 9.817 1.00 86.44 154 VAL A C 1
ATOM 1247 O O . VAL A 1 154 ? -2.458 5.990 10.376 1.00 86.44 154 VAL A O 1
ATOM 1250 N N . ILE A 1 155 ? -1.686 4.163 9.307 1.00 85.94 155 ILE A N 1
ATOM 1251 C CA . ILE A 1 155 ? -0.294 4.580 9.167 1.00 85.94 155 ILE A CA 1
ATOM 1252 C C . ILE A 1 155 ? -0.054 4.977 7.711 1.00 85.94 155 ILE A C 1
ATOM 1254 O O . ILE A 1 155 ? -0.461 4.270 6.800 1.00 85.94 155 ILE A O 1
ATOM 1258 N N . LYS A 1 156 ? 0.659 6.081 7.486 1.00 84.75 156 LYS A N 1
ATOM 1259 C CA . LYS A 1 156 ? 1.075 6.499 6.146 1.00 84.75 156 LYS A CA 1
ATOM 1260 C C . LYS A 1 156 ? 2.110 5.550 5.538 1.00 84.75 156 LYS A C 1
ATOM 1262 O O . LYS A 1 156 ? 3.171 5.301 6.126 1.00 84.75 156 LYS A O 1
ATOM 1267 N N . GLY A 1 157 ? 1.836 5.125 4.312 1.00 83.88 157 GLY A N 1
ATOM 1268 C CA . GLY A 1 157 ? 2.783 4.465 3.424 1.00 83.88 157 GLY A CA 1
ATOM 1269 C C . GLY A 1 157 ? 3.643 5.459 2.641 1.00 83.88 157 GLY A C 1
ATOM 1270 O O . GLY A 1 157 ? 3.665 6.664 2.916 1.00 83.88 157 GLY A O 1
ATOM 1271 N N . ASN A 1 158 ? 4.402 4.955 1.669 1.00 84.00 158 ASN A N 1
ATOM 1272 C CA . ASN A 1 158 ? 5.235 5.800 0.817 1.00 84.00 158 ASN A CA 1
ATOM 1273 C C . ASN A 1 158 ? 4.423 6.583 -0.208 1.00 84.00 158 ASN A C 1
ATOM 1275 O O . ASN A 1 158 ? 4.779 7.730 -0.469 1.00 84.00 158 ASN A O 1
ATOM 1279 N N . HIS A 1 159 ? 3.364 5.996 -0.769 1.00 86.69 159 HIS A N 1
ATOM 1280 C CA . HIS A 1 159 ? 2.495 6.705 -1.708 1.00 86.69 159 HIS A CA 1
ATOM 1281 C C . HIS A 1 159 ? 1.701 7.791 -0.979 1.00 86.69 159 HIS A C 1
ATOM 1283 O O . HIS A 1 159 ? 1.692 8.931 -1.431 1.00 86.69 159 HIS A O 1
ATOM 1289 N N . ASP A 1 160 ? 1.168 7.489 0.210 1.00 89.06 160 ASP A N 1
ATOM 1290 C CA . ASP A 1 160 ? 0.461 8.478 1.034 1.00 89.06 160 ASP A CA 1
ATOM 1291 C C . ASP A 1 160 ? 1.367 9.658 1.400 1.00 89.06 160 ASP A C 1
ATOM 1293 O O . ASP A 1 160 ? 0.982 10.820 1.302 1.00 89.06 160 ASP A O 1
ATOM 1297 N N . HIS A 1 161 ? 2.608 9.370 1.809 1.00 86.56 161 HIS A N 1
ATOM 1298 C CA . HIS A 1 161 ? 3.565 10.417 2.150 1.00 86.56 161 HIS A CA 1
ATOM 1299 C C . HIS A 1 161 ? 3.956 11.262 0.945 1.00 86.56 161 HIS A C 1
ATOM 1301 O O . HIS A 1 161 ? 4.028 12.477 1.076 1.00 86.56 161 HIS A O 1
ATOM 1307 N N . ALA A 1 162 ? 4.232 10.625 -0.193 1.00 86.88 162 ALA A N 1
ATOM 1308 C CA . ALA A 1 162 ? 4.609 11.320 -1.414 1.00 86.88 162 ALA A CA 1
ATOM 1309 C C . ALA A 1 162 ? 3.480 12.225 -1.921 1.00 86.88 162 ALA A C 1
ATOM 1311 O O . ALA A 1 162 ? 3.762 13.332 -2.366 1.00 86.88 162 ALA A O 1
ATOM 1312 N N . LEU A 1 163 ? 2.223 11.786 -1.794 1.00 88.88 163 LEU A N 1
ATOM 1313 C CA . LEU A 1 163 ? 1.057 12.597 -2.134 1.00 88.88 163 LEU A CA 1
ATOM 1314 C C . LEU A 1 163 ? 0.932 13.811 -1.205 1.00 88.88 163 LEU A C 1
ATOM 1316 O O . LEU A 1 163 ? 0.778 14.932 -1.672 1.00 88.88 163 LEU A O 1
ATOM 1320 N N . VAL A 1 164 ? 1.054 13.609 0.112 1.00 86.62 164 VAL A N 1
ATOM 1321 C CA . VAL A 1 164 ? 0.932 14.699 1.099 1.00 86.62 164 VAL A CA 1
ATOM 1322 C C . VAL A 1 164 ? 2.065 15.722 0.981 1.00 86.62 164 VAL A C 1
ATOM 1324 O O . VAL A 1 164 ? 1.836 16.913 1.169 1.00 86.62 164 VAL A O 1
ATOM 1327 N N . THR A 1 165 ? 3.299 15.283 0.720 1.00 83.12 165 THR A N 1
ATOM 1328 C CA . THR A 1 165 ? 4.456 16.192 0.647 1.00 83.12 165 THR A CA 1
ATOM 1329 C C . THR A 1 165 ? 4.688 16.774 -0.741 1.00 83.12 165 THR A C 1
ATOM 1331 O O . THR A 1 165 ? 5.494 17.693 -0.867 1.00 83.12 165 THR A O 1
ATOM 1334 N N . GLY A 1 166 ? 4.062 16.214 -1.779 1.00 80.50 166 GLY A N 1
ATOM 1335 C CA . GLY A 1 166 ? 4.381 16.504 -3.178 1.00 80.50 166 GLY A CA 1
ATOM 1336 C C . GLY A 1 166 ? 5.774 16.025 -3.608 1.00 80.50 166 GLY A C 1
ATOM 1337 O O . GLY A 1 166 ? 6.211 16.320 -4.717 1.00 80.50 166 GLY A O 1
ATOM 1338 N N . VAL A 1 167 ? 6.502 15.297 -2.749 1.00 75.44 167 VAL A N 1
ATOM 1339 C CA . VAL A 1 167 ? 7.878 14.860 -3.012 1.00 75.44 167 VAL A CA 1
ATOM 1340 C C . VAL A 1 167 ? 7.941 13.331 -3.003 1.00 75.44 167 VAL A C 1
ATOM 1342 O O . VAL A 1 167 ? 8.027 12.716 -1.931 1.00 75.44 167 VAL A O 1
ATOM 1345 N N . PRO A 1 168 ? 7.940 12.676 -4.181 1.00 71.69 168 PRO A N 1
ATOM 1346 C CA . PRO A 1 168 ? 8.140 11.238 -4.254 1.00 71.69 168 PRO A CA 1
ATOM 1347 C C . PRO A 1 168 ? 9.544 10.863 -3.774 1.00 71.69 168 PRO A C 1
ATOM 1349 O O . PRO A 1 168 ? 10.549 11.479 -4.134 1.00 71.6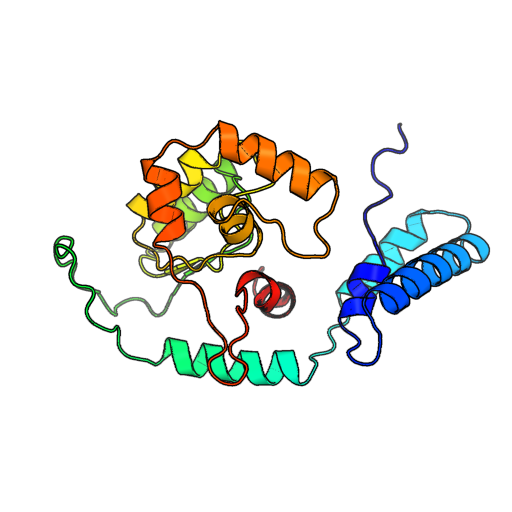9 168 PRO A O 1
ATOM 1352 N N . ALA A 1 169 ? 9.627 9.816 -2.952 1.00 65.94 169 ALA A N 1
ATOM 1353 C CA . ALA A 1 169 ? 10.903 9.323 -2.450 1.00 65.94 169 ALA A CA 1
ATOM 1354 C C . ALA A 1 169 ? 11.806 8.818 -3.595 1.00 65.94 169 ALA A C 1
ATOM 1356 O O . ALA A 1 169 ? 11.334 8.372 -4.647 1.00 65.94 169 ALA A O 1
ATOM 1357 N N . ARG A 1 170 ? 13.129 8.815 -3.371 1.00 59.62 170 ARG A N 1
ATOM 1358 C CA . ARG A 1 170 ? 14.084 8.227 -4.327 1.00 59.62 170 ARG A CA 1
ATOM 1359 C C . ARG A 1 170 ? 13.693 6.777 -4.642 1.00 59.62 170 ARG A C 1
ATOM 1361 O O . ARG A 1 170 ? 13.492 5.967 -3.737 1.00 59.62 170 ARG A O 1
ATOM 1368 N N . GLY A 1 171 ? 13.608 6.452 -5.933 1.00 60.81 171 GLY A N 1
ATOM 1369 C CA . GLY A 1 171 ? 13.286 5.107 -6.419 1.00 60.81 171 GLY A CA 1
ATOM 1370 C C . GLY A 1 171 ? 11.823 4.861 -6.806 1.00 60.81 171 GLY A C 1
ATOM 1371 O O . GLY A 1 171 ? 11.507 3.723 -7.154 1.00 60.81 171 GLY A O 1
ATOM 1372 N N . PHE A 1 172 ? 10.954 5.881 -6.793 1.00 72.44 172 PHE A N 1
ATOM 1373 C CA . PHE A 1 172 ? 9.631 5.800 -7.426 1.00 72.44 172 PHE A CA 1
ATOM 1374 C C . PHE A 1 172 ? 9.755 5.572 -8.939 1.00 72.44 172 PHE A C 1
ATOM 1376 O O . PHE A 1 172 ? 10.518 6.268 -9.625 1.00 72.44 172 PHE A O 1
ATOM 1383 N N . SER A 1 173 ? 8.987 4.604 -9.448 1.00 77.44 173 SER A N 1
ATOM 1384 C CA . SER A 1 173 ? 8.866 4.331 -10.882 1.00 77.44 173 SER A CA 1
ATOM 1385 C C . SER A 1 173 ? 8.219 5.516 -11.605 1.00 77.44 173 SER A C 1
ATOM 1387 O O . SER A 1 173 ? 7.524 6.320 -10.985 1.00 77.44 173 SER A O 1
ATOM 1389 N N . ALA A 1 174 ? 8.429 5.620 -12.921 1.00 79.94 174 ALA A N 1
ATOM 1390 C CA . ALA A 1 174 ? 7.781 6.651 -13.736 1.00 79.94 174 ALA A CA 1
ATOM 1391 C C . ALA A 1 174 ? 6.249 6.579 -13.617 1.00 79.94 174 ALA A C 1
ATOM 1393 O O . ALA A 1 174 ? 5.605 7.591 -13.367 1.00 79.94 174 ALA A O 1
ATOM 1394 N N . LEU A 1 175 ? 5.691 5.362 -13.672 1.00 81.88 175 LEU A N 1
ATOM 1395 C CA . LEU A 1 175 ? 4.265 5.127 -13.445 1.00 81.88 175 LEU A CA 1
ATOM 1396 C C . LEU A 1 175 ? 3.826 5.590 -12.051 1.00 81.88 175 LEU A C 1
ATOM 1398 O O . LEU A 1 175 ? 2.814 6.264 -11.931 1.00 81.88 175 LEU A O 1
ATOM 1402 N N . GLY A 1 176 ? 4.590 5.266 -11.004 1.00 83.31 176 GLY A N 1
ATOM 1403 C CA . GLY A 1 176 ? 4.253 5.664 -9.638 1.00 83.31 176 GLY A CA 1
ATOM 1404 C C . GLY A 1 176 ? 4.215 7.183 -9.451 1.00 83.31 176 GLY A C 1
ATOM 1405 O O . GLY A 1 176 ? 3.378 7.672 -8.705 1.00 83.31 176 GLY A O 1
ATOM 1406 N N . ARG A 1 177 ? 5.080 7.938 -10.143 1.00 84.56 177 ARG A N 1
ATOM 1407 C CA . ARG A 1 177 ? 5.042 9.412 -10.118 1.00 84.56 177 ARG A CA 1
ATOM 1408 C C . ARG A 1 177 ? 3.827 9.961 -10.848 1.00 84.56 177 ARG A C 1
ATOM 1410 O O . ARG A 1 177 ? 3.097 10.744 -10.260 1.00 84.56 177 ARG A O 1
ATOM 1417 N N . TRP A 1 178 ? 3.579 9.482 -12.066 1.00 87.38 178 TRP A N 1
ATOM 1418 C CA . TRP A 1 178 ? 2.411 9.890 -12.847 1.00 87.38 178 TRP A CA 1
ATOM 1419 C C . TRP A 1 178 ? 1.105 9.641 -12.084 1.00 87.38 178 TRP A C 1
ATOM 1421 O O . TRP A 1 178 ? 0.236 10.500 -12.020 1.00 87.38 178 TRP A O 1
ATOM 1431 N N . VAL A 1 179 ? 0.996 8.480 -11.434 1.00 88.19 179 VAL A N 1
ATOM 1432 C CA . VAL A 1 179 ? -0.154 8.130 -10.597 1.00 88.19 179 VAL A CA 1
ATOM 1433 C C . VAL A 1 179 ? -0.310 9.086 -9.413 1.00 88.19 179 VAL A C 1
ATOM 1435 O O . VAL A 1 179 ? -1.433 9.458 -9.081 1.00 88.19 179 VAL A O 1
ATOM 1438 N N . LEU A 1 180 ? 0.784 9.471 -8.750 1.00 87.19 180 LEU A N 1
ATOM 1439 C CA . LEU A 1 180 ? 0.729 10.416 -7.633 1.00 87.19 180 LEU A CA 1
ATOM 1440 C C . LEU A 1 180 ? 0.280 11.802 -8.089 1.00 87.19 180 LEU A C 1
ATOM 1442 O O . LEU A 1 180 ? -0.574 12.391 -7.433 1.00 87.19 180 LEU A O 1
ATOM 1446 N N . GLU A 1 181 ? 0.823 12.292 -9.202 1.00 86.19 181 GLU A N 1
ATOM 1447 C CA . GLU A 1 181 ? 0.413 13.558 -9.820 1.00 86.19 181 GLU A CA 1
ATOM 1448 C C . GLU A 1 181 ? -1.089 13.520 -10.129 1.00 86.19 181 GLU A C 1
ATOM 1450 O O . GLU A 1 181 ? -1.853 14.322 -9.600 1.00 86.19 181 GLU A O 1
ATOM 1455 N N . TRP A 1 182 ? -1.536 12.484 -10.842 1.00 88.00 182 TRP A N 1
ATOM 1456 C CA . TRP A 1 182 ? -2.944 12.280 -11.178 1.00 88.00 182 TRP A CA 1
ATOM 1457 C C . TRP A 1 182 ? -3.864 12.179 -9.951 1.00 88.00 182 TRP A C 1
ATOM 1459 O O . TRP A 1 182 ? -4.978 12.703 -9.958 1.00 88.00 182 TRP A O 1
ATOM 1469 N N . SER A 1 183 ? -3.411 11.502 -8.892 1.00 87.06 183 SER A N 1
ATOM 1470 C CA . SER A 1 183 ? -4.179 11.341 -7.650 1.00 87.06 183 SER A CA 1
ATOM 1471 C C . SER A 1 183 ? -4.263 12.644 -6.859 1.00 87.06 183 SER A C 1
ATOM 1473 O O . SER A 1 183 ? -5.252 12.878 -6.171 1.00 87.06 183 SER A O 1
ATOM 1475 N N . THR A 1 184 ? -3.235 13.492 -6.940 1.00 85.50 184 THR A N 1
ATOM 1476 C CA . THR A 1 184 ? -3.189 14.777 -6.228 1.00 85.50 184 THR A CA 1
ATOM 1477 C C . THR A 1 184 ? -4.261 15.728 -6.752 1.00 85.50 184 THR A C 1
ATOM 1479 O O . THR A 1 184 ? -4.938 16.375 -5.955 1.00 85.50 184 THR A O 1
ATOM 1482 N N . ASP A 1 185 ? -4.476 15.738 -8.069 1.00 84.25 185 ASP A N 1
ATOM 1483 C CA . ASP A 1 185 ? -5.483 16.576 -8.734 1.00 84.25 185 ASP A CA 1
ATOM 1484 C C . ASP A 1 185 ? -6.932 16.159 -8.431 1.00 84.25 185 ASP A C 1
ATOM 1486 O O . ASP A 1 185 ? -7.866 16.916 -8.684 1.00 84.25 185 ASP A O 1
ATOM 1490 N N . ARG A 1 186 ? -7.132 14.948 -7.904 1.00 81.94 186 ARG A N 1
ATOM 1491 C CA . ARG A 1 186 ? -8.449 14.345 -7.643 1.00 81.94 186 ARG A CA 1
ATOM 1492 C C . ARG A 1 186 ? -8.834 14.287 -6.173 1.00 81.94 186 ARG A C 1
ATOM 1494 O O . ARG A 1 186 ? -9.901 13.778 -5.856 1.00 81.94 186 ARG A O 1
ATOM 1501 N N . LEU A 1 187 ? -7.962 14.746 -5.281 1.00 85.94 187 LEU A N 1
ATOM 1502 C CA . LEU A 1 187 ? -8.249 14.782 -3.855 1.00 85.94 187 LEU A CA 1
ATOM 1503 C C . LEU A 1 187 ? -8.577 16.202 -3.416 1.00 85.94 187 LEU A C 1
ATOM 1505 O O . LEU A 1 187 ? -7.775 17.126 -3.594 1.00 85.94 187 LEU A O 1
ATOM 1509 N N . ASP A 1 188 ? -9.714 16.356 -2.752 1.00 83.25 188 ASP A N 1
ATOM 1510 C CA . ASP A 1 188 ? -10.092 17.613 -2.126 1.00 83.25 188 ASP A CA 1
ATOM 1511 C C . ASP A 1 188 ? -9.206 17.919 -0.902 1.00 83.25 188 ASP A C 1
ATOM 1513 O O . ASP A 1 188 ? -8.389 17.107 -0.441 1.00 83.25 188 ASP A O 1
ATOM 1517 N N . ALA A 1 189 ? -9.310 19.150 -0.396 1.00 81.69 189 ALA A N 1
ATOM 1518 C CA . ALA A 1 189 ? -8.535 19.599 0.760 1.00 81.69 189 ALA A CA 1
ATOM 1519 C C . ALA A 1 189 ? -8.753 18.743 2.034 1.00 81.69 189 ALA A C 1
ATOM 1521 O O . ALA A 1 189 ? -7.751 18.425 2.683 1.00 81.69 189 ALA A O 1
ATOM 1522 N N . PRO A 1 190 ? -9.986 18.316 2.387 1.00 86.56 190 PRO A N 1
ATOM 1523 C CA . PRO A 1 190 ? -10.232 17.544 3.609 1.00 86.56 190 PRO A CA 1
ATOM 1524 C C . PRO A 1 190 ? -9.535 16.176 3.627 1.00 86.56 190 PRO A C 1
ATOM 1526 O O . PRO A 1 190 ? -8.946 15.784 4.635 1.00 86.56 190 PRO A O 1
ATOM 1529 N N . GLU A 1 191 ? -9.550 15.444 2.514 1.00 87.00 191 GLU A N 1
ATOM 1530 C CA . GLU A 1 191 ? -8.923 14.127 2.401 1.00 87.00 191 GLU A CA 1
ATOM 1531 C C . GLU A 1 191 ? -7.397 14.228 2.476 1.00 87.00 191 GLU A C 1
ATOM 1533 O O . GLU A 1 191 ? -6.746 13.411 3.138 1.00 87.00 191 GLU A O 1
ATOM 1538 N N . ARG A 1 192 ? -6.819 15.265 1.855 1.00 86.12 192 ARG A N 1
ATOM 1539 C CA . ARG A 1 192 ? -5.382 15.557 1.956 1.00 86.12 192 ARG A CA 1
ATOM 1540 C C . ARG A 1 192 ? -4.975 15.914 3.380 1.00 86.12 192 ARG A C 1
ATOM 1542 O O . ARG A 1 192 ? -3.949 15.426 3.860 1.00 86.12 192 ARG A O 1
ATOM 1549 N N . GLU A 1 193 ? -5.770 16.729 4.067 1.00 87.81 193 GLU A N 1
ATOM 1550 C CA . GLU A 1 193 ? -5.524 17.098 5.460 1.00 87.81 193 GLU A CA 1
ATOM 1551 C C . GLU A 1 193 ? -5.597 15.876 6.382 1.00 87.81 193 GLU A C 1
ATOM 1553 O O . GLU A 1 193 ? -4.691 15.650 7.189 1.00 87.81 193 GLU A O 1
ATOM 1558 N N . TRP A 1 194 ? -6.604 15.021 6.202 1.00 88.81 194 TRP A N 1
ATOM 1559 C CA . TRP A 1 194 ? -6.718 13.784 6.966 1.00 88.81 194 TRP A CA 1
ATOM 1560 C C . TRP A 1 194 ? -5.519 12.856 6.748 1.00 88.81 194 TRP A C 1
ATOM 1562 O O . TRP A 1 194 ? -4.911 12.389 7.714 1.00 88.81 194 TRP A O 1
ATOM 1572 N N . LEU A 1 195 ? -5.107 12.646 5.493 1.00 86.38 195 LEU A N 1
ATOM 1573 C CA . LEU A 1 195 ? -3.942 11.819 5.171 1.00 86.38 195 LEU A CA 1
ATOM 1574 C C . LEU A 1 195 ? -2.653 12.422 5.763 1.00 86.38 195 LEU A C 1
ATOM 1576 O O . LEU A 1 195 ? -1.765 11.707 6.249 1.00 86.38 195 LEU A O 1
ATOM 1580 N N . SER A 1 196 ? -2.556 13.753 5.802 1.00 85.94 196 SER A N 1
ATOM 1581 C CA . SER A 1 196 ? -1.478 14.480 6.478 1.00 85.94 196 SER A CA 1
ATOM 1582 C C . SER A 1 196 ? -1.483 14.272 7.998 1.00 85.94 196 SER A C 1
ATOM 1584 O O . SER A 1 196 ? -0.412 14.101 8.593 1.00 85.94 196 SER A O 1
ATOM 1586 N N . ALA A 1 197 ? -2.656 14.153 8.617 1.00 84.19 197 ALA A N 1
ATOM 1587 C CA . ALA A 1 197 ? -2.813 13.866 10.041 1.00 84.19 197 ALA A CA 1
ATOM 1588 C C . ALA A 1 197 ? -2.573 12.387 10.414 1.00 84.19 197 ALA A C 1
ATOM 1590 O O . ALA A 1 197 ? -2.196 12.103 11.555 1.00 84.19 197 ALA A O 1
ATOM 1591 N N . CYS A 1 198 ? -2.728 11.439 9.476 1.00 81.94 198 CYS A N 1
ATOM 1592 C CA . CYS A 1 198 ? -2.465 10.013 9.727 1.00 81.94 198 CYS A CA 1
ATOM 1593 C C . CYS A 1 198 ? -1.054 9.778 10.287 1.00 81.94 198 CYS A C 1
ATOM 1595 O O . CYS A 1 198 ? -0.098 10.486 9.953 1.00 81.94 198 CYS A O 1
ATOM 1597 N N . ARG A 1 199 ? -0.869 8.753 11.126 1.00 74.31 199 ARG A N 1
ATOM 1598 C CA . ARG A 1 199 ? 0.426 8.554 11.792 1.00 74.31 199 ARG A CA 1
ATOM 1599 C C . ARG A 1 199 ? 1.521 8.240 10.779 1.00 74.31 199 ARG A C 1
ATOM 1601 O O . ARG A 1 199 ? 1.352 7.425 9.881 1.00 74.31 199 ARG A O 1
ATOM 1608 N N . PHE A 1 200 ? 2.680 8.854 10.968 1.00 61.94 200 PHE A N 1
ATOM 1609 C CA . PHE A 1 200 ? 3.899 8.504 10.254 1.00 61.94 200 PHE A CA 1
ATOM 1610 C C . PHE A 1 200 ? 4.873 7.874 11.251 1.00 61.94 200 PHE A C 1
ATOM 1612 O O . PHE A 1 200 ? 5.149 8.468 12.295 1.00 61.94 200 PHE A O 1
ATOM 1619 N N . ILE A 1 201 ? 5.393 6.678 10.970 1.00 55.91 201 ILE A N 1
ATOM 1620 C CA . ILE A 1 201 ? 6.378 6.060 11.864 1.00 55.91 201 ILE A CA 1
ATOM 1621 C C . ILE A 1 201 ? 7.738 6.745 11.646 1.00 55.91 201 ILE A C 1
ATOM 1623 O O . ILE A 1 201 ? 8.307 6.757 10.557 1.00 55.91 201 ILE A O 1
ATOM 1627 N N . ILE A 1 202 ? 8.281 7.359 12.696 1.00 43.19 202 ILE A N 1
ATOM 1628 C CA . ILE A 1 202 ? 9.591 8.024 12.657 1.00 43.19 202 ILE A CA 1
ATOM 1629 C C . ILE A 1 202 ? 10.603 7.147 13.398 1.00 43.19 202 ILE A C 1
ATOM 1631 O O . ILE A 1 202 ? 10.364 6.740 14.536 1.00 43.19 202 ILE A O 1
ATOM 1635 N N . ASN A 1 203 ? 11.751 6.861 12.774 1.00 37.94 203 ASN A N 1
ATOM 1636 C CA . ASN A 1 203 ? 12.877 6.233 13.460 1.00 37.94 203 ASN A CA 1
ATOM 1637 C C . ASN A 1 203 ? 13.505 7.251 14.420 1.00 37.94 203 ASN A C 1
ATOM 1639 O O . ASN A 1 203 ? 14.198 8.170 13.990 1.00 37.94 203 ASN A O 1
ATOM 1643 N N . LYS A 1 204 ? 13.269 7.081 15.724 1.00 31.69 204 LYS A N 1
ATOM 1644 C CA . LYS A 1 204 ? 13.779 7.997 16.754 1.00 31.69 204 LYS A CA 1
ATOM 1645 C C . LYS A 1 204 ? 15.294 7.914 16.987 1.00 31.69 204 LYS A C 1
ATOM 1647 O O . LYS A 1 204 ? 15.844 8.836 17.565 1.00 31.69 204 LYS A O 1
ATOM 1652 N N . THR A 1 205 ? 15.970 6.851 16.545 1.00 34.19 205 THR A N 1
ATOM 1653 C CA . THR A 1 205 ? 17.418 6.660 16.774 1.00 34.19 205 THR A CA 1
ATOM 1654 C C . THR A 1 205 ? 18.272 7.328 15.701 1.00 34.19 205 THR A C 1
ATOM 1656 O O . THR A 1 205 ? 19.370 7.779 15.984 1.00 34.19 205 THR A O 1
ATOM 1659 N N . THR A 1 206 ? 17.772 7.402 14.467 1.00 37.00 206 THR A N 1
ATOM 1660 C CA . THR A 1 206 ? 18.506 7.976 13.324 1.00 37.00 206 THR A CA 1
ATOM 1661 C C . THR A 1 206 ? 17.863 9.259 12.788 1.00 37.00 206 THR A C 1
ATOM 1663 O O . THR A 1 206 ? 18.292 9.780 11.763 1.00 37.00 206 THR A O 1
ATOM 1666 N N . GLY A 1 207 ? 16.765 9.722 13.399 1.00 29.75 207 GLY A N 1
ATOM 1667 C CA . GLY A 1 207 ? 15.937 10.826 12.892 1.00 29.75 207 GLY A CA 1
ATOM 1668 C C . GLY A 1 207 ? 15.256 10.538 11.545 1.00 29.75 207 GLY A C 1
ATOM 1669 O O . GLY A 1 207 ? 14.587 11.402 10.982 1.00 29.75 207 GLY A O 1
ATOM 1670 N N . THR A 1 208 ? 15.415 9.329 10.995 1.00 38.34 208 THR A N 1
ATOM 1671 C CA . THR A 1 208 ? 14.996 9.013 9.628 1.00 38.34 208 THR A CA 1
ATOM 1672 C C . THR A 1 208 ? 13.521 8.619 9.583 1.00 38.34 208 THR A C 1
ATOM 1674 O O . THR A 1 208 ? 13.053 7.734 10.300 1.00 38.34 208 THR A O 1
ATOM 1677 N N . ARG A 1 209 ? 12.763 9.245 8.690 1.00 41.69 209 ARG A N 1
ATOM 1678 C CA . ARG A 1 209 ? 11.363 8.902 8.411 1.00 41.69 209 ARG A CA 1
ATOM 1679 C C . ARG A 1 209 ? 11.278 7.454 7.882 1.00 41.69 209 ARG A C 1
ATOM 1681 O O . ARG A 1 209 ? 11.930 7.137 6.894 1.00 41.69 209 ARG A O 1
ATOM 1688 N N . CYS A 1 210 ? 10.536 6.559 8.550 1.00 38.59 210 CYS A N 1
ATOM 1689 C CA . CYS A 1 210 ? 10.433 5.136 8.191 1.00 38.59 210 CYS A CA 1
ATOM 1690 C C . CYS A 1 210 ? 8.992 4.765 7.807 1.00 38.59 210 CYS A C 1
ATOM 1692 O O . CYS A 1 210 ? 8.083 4.823 8.622 1.00 38.59 210 CYS A O 1
ATOM 1694 N N . MET A 1 211 ? 8.783 4.340 6.563 1.00 49.12 211 MET A N 1
ATOM 1695 C CA . MET A 1 211 ? 7.458 3.977 6.046 1.00 49.12 211 MET A CA 1
ATOM 1696 C C . MET A 1 211 ? 7.105 2.533 6.431 1.00 49.12 211 MET A C 1
ATOM 1698 O O . MET A 1 211 ? 7.878 1.620 6.139 1.00 49.12 211 MET A O 1
ATOM 1702 N N . ALA A 1 212 ? 5.946 2.326 7.068 1.00 45.00 212 ALA A N 1
ATOM 1703 C CA . ALA A 1 212 ? 5.474 1.003 7.502 1.00 45.00 212 ALA A CA 1
ATOM 1704 C C . ALA A 1 212 ? 5.142 0.066 6.327 1.00 45.00 212 ALA A C 1
ATOM 1706 O O . ALA A 1 212 ? 5.281 -1.145 6.439 1.00 45.00 212 ALA A O 1
ATOM 1707 N N . HIS A 1 213 ? 4.791 0.613 5.166 1.00 44.09 213 HIS A N 1
ATOM 1708 C CA . HIS A 1 213 ? 4.453 -0.158 3.970 1.00 44.09 213 HIS A CA 1
ATOM 1709 C C . HIS A 1 213 ? 5.596 -1.066 3.460 1.00 44.09 213 HIS A C 1
ATOM 1711 O O . HIS A 1 213 ? 5.383 -2.208 3.063 1.00 44.09 213 HIS A O 1
ATOM 1717 N N . ARG A 1 214 ? 6.860 -0.629 3.559 1.00 42.12 214 ARG A N 1
ATOM 1718 C CA . ARG A 1 214 ? 8.024 -1.397 3.059 1.00 42.12 214 ARG A CA 1
ATOM 1719 C C . ARG A 1 214 ? 8.411 -2.592 3.953 1.00 42.12 214 ARG A C 1
ATOM 1721 O O . ARG A 1 214 ? 9.485 -3.167 3.787 1.00 42.12 214 ARG A O 1
ATOM 1728 N N . TRP A 1 215 ? 7.572 -2.913 4.936 1.00 41.25 215 TRP A N 1
ATOM 1729 C CA . TRP A 1 215 ? 7.893 -3.703 6.121 1.00 41.25 215 TRP A CA 1
ATOM 1730 C C . TRP A 1 215 ? 7.176 -5.062 6.170 1.00 41.25 215 TRP A C 1
ATOM 1732 O O . TRP A 1 215 ? 7.749 -6.023 6.671 1.00 41.25 215 TRP A O 1
ATOM 1742 N N . ILE A 1 216 ? 5.951 -5.163 5.634 1.00 40.94 216 ILE A N 1
ATOM 1743 C CA . ILE A 1 216 ? 5.050 -6.296 5.926 1.00 40.94 216 ILE A CA 1
ATOM 1744 C C . ILE A 1 216 ? 4.862 -7.276 4.771 1.00 40.94 216 ILE A C 1
ATOM 1746 O O . ILE A 1 216 ? 4.544 -8.436 5.022 1.00 40.94 216 ILE A O 1
ATOM 1750 N N . ARG A 1 217 ? 5.144 -6.882 3.525 1.00 37.50 217 ARG A N 1
ATOM 1751 C CA . ARG A 1 217 ? 5.024 -7.791 2.370 1.00 37.50 217 ARG A CA 1
ATOM 1752 C C . ARG A 1 217 ? 5.667 -9.180 2.575 1.00 37.50 217 ARG A C 1
ATOM 1754 O O . ARG A 1 217 ? 5.023 -10.154 2.202 1.00 37.50 217 ARG A O 1
ATOM 1761 N N . PRO A 1 218 ? 6.848 -9.323 3.211 1.00 35.53 218 PRO A N 1
ATOM 1762 C CA . PRO A 1 218 ? 7.427 -10.646 3.461 1.00 35.53 218 PRO A CA 1
ATOM 1763 C C . PRO A 1 218 ? 6.817 -11.406 4.650 1.00 35.53 218 PRO A C 1
ATOM 1765 O O . PRO A 1 218 ? 6.961 -12.620 4.728 1.00 35.53 218 PRO A O 1
ATOM 1768 N N . PHE A 1 219 ? 6.155 -10.715 5.584 1.00 29.55 219 PHE A N 1
ATOM 1769 C CA . PHE A 1 219 ? 5.584 -11.310 6.800 1.00 29.55 219 PHE A CA 1
ATOM 1770 C C . PHE A 1 219 ? 4.091 -11.659 6.673 1.00 29.55 219 PHE A C 1
ATOM 1772 O O . PHE A 1 219 ? 3.640 -12.551 7.381 1.00 29.55 219 PHE A O 1
ATOM 1779 N N . LEU A 1 220 ? 3.335 -11.009 5.775 1.00 31.44 220 LEU A N 1
ATOM 1780 C CA . LEU A 1 220 ? 1.926 -11.346 5.493 1.00 31.44 220 LEU A CA 1
ATOM 1781 C C . LEU A 1 220 ? 1.744 -12.385 4.376 1.00 31.44 220 LEU A C 1
ATOM 1783 O O . LEU A 1 220 ? 0.697 -13.021 4.319 1.00 31.44 220 LEU A O 1
ATOM 1787 N N . MET A 1 221 ? 2.740 -12.604 3.509 1.00 26.14 221 MET A N 1
ATOM 1788 C CA . MET A 1 221 ? 2.625 -13.601 2.434 1.00 26.14 221 MET A CA 1
ATOM 1789 C C . MET A 1 221 ? 2.403 -15.058 2.892 1.00 26.14 221 MET A C 1
ATOM 1791 O O . MET A 1 221 ? 1.744 -15.774 2.145 1.00 26.14 221 MET A O 1
ATOM 1795 N N . PRO A 1 222 ? 2.850 -15.519 4.079 1.00 22.66 222 PRO A N 1
ATOM 1796 C CA . PRO A 1 222 ? 2.443 -16.825 4.591 1.00 22.66 222 PRO A CA 1
ATOM 1797 C C . PRO A 1 222 ? 1.142 -16.802 5.417 1.00 22.66 222 PRO A C 1
ATOM 1799 O O . PRO A 1 222 ? 0.698 -17.866 5.832 1.00 22.66 222 PRO A O 1
ATOM 1802 N N . MET A 1 223 ? 0.534 -15.635 5.685 1.00 23.81 223 MET A N 1
ATOM 1803 C CA . MET A 1 223 ? -0.665 -15.516 6.539 1.00 23.81 223 MET A CA 1
ATOM 1804 C C . MET A 1 223 ? -1.981 -15.288 5.784 1.00 23.81 223 MET A C 1
ATOM 1806 O O . MET A 1 223 ? -3.039 -15.349 6.404 1.00 23.81 223 MET A O 1
ATOM 1810 N N . CYS A 1 224 ? -1.950 -15.073 4.468 1.00 26.09 224 CYS A N 1
ATOM 1811 C CA . CYS A 1 224 ? -3.159 -15.134 3.650 1.00 26.09 224 CYS A CA 1
ATOM 1812 C C . CYS A 1 224 ? -3.298 -16.541 3.056 1.00 26.09 224 CYS A C 1
ATOM 1814 O O . CYS A 1 224 ? -2.399 -17.000 2.355 1.00 26.09 224 CYS A O 1
ATOM 1816 N N . ILE A 1 225 ? -4.460 -17.158 3.294 1.00 24.00 225 ILE A N 1
ATOM 1817 C CA . ILE A 1 225 ? -4.877 -18.541 2.987 1.00 24.00 225 ILE A CA 1
ATOM 1818 C C . ILE A 1 225 ? -4.659 -19.516 4.159 1.00 24.00 225 ILE A C 1
ATOM 1820 O O . ILE A 1 225 ? -3.759 -20.355 4.154 1.00 24.00 225 ILE A O 1
ATOM 1824 N N . LYS A 1 226 ? -5.562 -19.430 5.140 1.00 22.94 226 LYS A N 1
ATOM 1825 C CA . LYS A 1 226 ? -6.500 -20.511 5.476 1.00 22.94 226 LYS A CA 1
ATOM 1826 C C . LYS A 1 226 ? -7.852 -19.906 5.819 1.00 22.94 226 LYS A C 1
ATOM 1828 O O . LYS A 1 226 ? -7.841 -18.814 6.424 1.00 22.94 226 LYS A O 1
#